Protein AF-0000000082828340 (afdb_homodimer)

Nearest PDB structures (foldseek):
  6okk-assembly1_a  TM=2.534E-01  e=1.585E-01  Plasmodium falciparum 3D7
  3mti-assembly1_B  TM=4.138E-01  e=1.662E+00  Streptococcus thermophilus LMG 18311
  8h26-assembly1_A  TM=3.666E-01  e=3.343E+00  Staphylococcus aureus subsp. aureus NCTC 8325
  8h26-assembly2_C  TM=3.838E-01  e=5.557E+00  Staphylococcus aureus subsp. aureus NCTC 8325
  8h27-assembly2_B  TM=3.477E-01  e=4.894E+00  Staphylococcus aureus subsp. aureus NCTC 8325

pLDDT: mean 88.35, std 16.0, range [29.84, 98.69]

Radius of gyration: 20.19 Å; Cα contacts (8 Å, |Δi|>4): 364; chains: 2; bounding box: 41×62×48 Å

InterPro domains:
  IPR013557 AntA/AntB antirepressor [PF08346] (26-95)

Solvent-accessible surface area (backbone atoms only — not comparable to full-atom values): 12608 Å² total; per-residue (Å²): 124,52,48,63,77,15,85,84,29,84,40,68,65,45,77,40,76,45,62,89,38,77,37,64,21,30,49,44,65,55,48,43,56,69,51,61,58,90,56,57,62,74,59,43,53,54,49,50,36,62,62,66,64,60,44,78,42,75,34,27,44,72,49,81,44,68,53,82,51,85,88,64,49,75,68,42,78,45,46,43,23,28,54,66,49,50,52,48,54,37,38,50,40,78,48,72,49,11,49,52,43,40,51,49,36,52,48,37,44,58,70,72,108,118,54,48,64,77,15,84,79,38,80,41,69,65,46,78,40,74,44,63,89,38,76,38,64,20,31,48,45,68,55,48,43,56,70,50,60,57,88,57,58,62,73,58,44,53,52,49,51,34,62,61,66,64,60,45,77,42,75,34,25,45,72,48,80,43,68,52,81,49,86,86,62,51,74,66,43,78,45,44,41,25,29,55,68,48,50,52,49,54,37,38,49,39,79,48,70,51,11,50,51,42,41,51,44,35,52,49,37,45,59,69,73,108

Sequence (226 aa):
MNMLINQETLIPVVDRDIGGEVQPSVDARELHKWLKSGEMFATWIKKRIKTYKFIENEDYISFLVNPKKPNGGRSSREYILTIDMAKELSMVENNEQGRVARRYFINCEKALRMNMLINQETLIPVVDRDIGGEVQPSVDARELHKWLKSGEMFATWIKKRIKTYKFIENEDYISFLVNPKKPNGGRSSREYILTIDMAKELSMVENNEQGRVARRYFINCEKALR

Secondary structure (DSSP, 8-state):
--SSSSTTSSS-EEEEEETTEEEEEEEHHHHHHHHT--S-HHHHHHHHHHHHT--BTTTEEEEEE----TTTPPPEEEEEEEHHHHHHHHHH--SHHHHHHHHHHHHHHHHH-/--SSS-SSSSS-EEEEEETTEEEEEEEHHHHHHHHT--S-HHHHHHHHHHHHT--BTTTEEEEEE----TTT---EEEEEEEHHHHHHHHHH--SHHHHHHHHHHHHHHHHH-

Structure (mmCIF, N/CA/C/O backbone):
data_AF-0000000082828340-model_v1
#
loop_
_entity.id
_entity.type
_entity.pdbx_description
1 polymer 'Uncharacterized protein'
#
loop_
_atom_site.group_PDB
_atom_site.id
_atom_site.type_symbol
_atom_site.label_atom_id
_atom_site.label_alt_id
_atom_site.label_comp_id
_atom_site.label_asym_id
_atom_site.label_entity_id
_atom_site.label_seq_id
_atom_site.pdbx_PDB_ins_code
_atom_site.Cartn_x
_atom_site.Cartn_y
_atom_site.Cartn_z
_atom_site.occupancy
_atom_site.B_iso_or_equiv
_atom_site.auth_seq_id
_atom_site.auth_comp_id
_atom_site.auth_asym_id
_atom_site.auth_atom_id
_atom_site.pdbx_PDB_model_num
ATOM 1 N N . MET A 1 1 ? -12.328 -1.788 11.688 1 29.84 1 MET A N 1
ATOM 2 C CA . MET A 1 1 ? -12.016 -1.084 10.445 1 29.84 1 MET A CA 1
ATOM 3 C C . MET A 1 1 ? -12.133 0.425 10.633 1 29.84 1 MET A C 1
ATOM 5 O O . MET A 1 1 ? -11.875 1.191 9.703 1 29.84 1 MET A O 1
ATOM 9 N N . ASN A 1 2 ? -12.844 0.721 11.578 1 38.88 2 ASN A N 1
ATOM 10 C CA . ASN A 1 2 ? -12.891 1.796 12.562 1 38.88 2 ASN A CA 1
ATOM 11 C C . ASN A 1 2 ? -11.492 2.164 13.062 1 38.88 2 ASN A C 1
ATOM 13 O O . ASN A 1 2 ? -11.305 3.227 13.656 1 38.88 2 ASN A O 1
ATOM 17 N N . MET A 1 3 ? -10.633 1.065 12.875 1 44.22 3 MET A N 1
ATOM 18 C CA . MET A 1 3 ? -9.508 1.202 13.789 1 44.22 3 MET A CA 1
ATOM 19 C C . MET A 1 3 ? -8.477 2.18 13.242 1 44.22 3 MET A C 1
ATOM 21 O O . MET A 1 3 ? -7.82 2.893 14 1 44.22 3 MET A O 1
ATOM 25 N N . LEU A 1 4 ? -8.125 1.909 12.008 1 47.28 4 LEU A N 1
ATOM 26 C CA . LEU A 1 4 ? -6.957 2.738 11.734 1 47.28 4 LEU A CA 1
ATOM 27 C C . LEU A 1 4 ? -7.293 4.219 11.883 1 47.28 4 LEU A C 1
ATOM 29 O O . LEU A 1 4 ? -6.664 4.926 12.672 1 47.28 4 LEU A O 1
ATOM 33 N N . ILE A 1 5 ? -7.922 4.934 10.82 1 52.84 5 ILE A N 1
ATOM 34 C CA . ILE A 1 5 ? -8.211 6.363 10.812 1 52.84 5 ILE A CA 1
ATOM 35 C C . ILE A 1 5 ? -9.664 6.598 11.211 1 52.84 5 ILE A C 1
ATOM 37 O O . ILE A 1 5 ? -10.523 6.828 10.359 1 52.84 5 ILE A O 1
ATOM 41 N N . ASN A 1 6 ? -10.391 5.586 11.773 1 47.28 6 ASN A N 1
ATOM 42 C CA . ASN A 1 6 ? -11.742 5.98 12.164 1 47.28 6 ASN A CA 1
ATOM 43 C C . ASN A 1 6 ? -11.719 7.031 13.273 1 47.28 6 ASN A C 1
ATOM 45 O O . ASN A 1 6 ? -10.695 7.223 13.93 1 47.28 6 ASN A O 1
ATOM 49 N N . GLN A 1 7 ? -12.82 7.805 13.117 1 45.62 7 GLN A N 1
ATOM 50 C CA . GLN A 1 7 ? -13.117 8.805 14.141 1 45.62 7 GLN A CA 1
ATOM 51 C C . GLN A 1 7 ? -12.758 8.297 15.531 1 45.62 7 GLN A C 1
ATOM 53 O O . GLN A 1 7 ? -12.391 9.078 16.406 1 45.62 7 GLN A O 1
ATOM 58 N N . GLU A 1 8 ? -13.078 7.113 15.703 1 43.44 8 GLU A N 1
ATOM 59 C CA . GLU A 1 8 ? -12.914 6.668 17.078 1 43.44 8 GLU A CA 1
ATOM 60 C C . GLU A 1 8 ? -11.477 6.258 17.375 1 43.44 8 GLU A C 1
ATOM 62 O O . GLU A 1 8 ? -11.117 5.98 18.516 1 43.44 8 GLU A O 1
ATOM 67 N N . THR A 1 9 ? -10.812 5.883 16.281 1 52.59 9 THR A N 1
ATOM 68 C CA . THR A 1 9 ? -9.5 5.27 16.484 1 52.59 9 THR A CA 1
ATOM 69 C C . THR A 1 9 ? -8.422 6.336 16.625 1 52.59 9 THR A C 1
ATOM 71 O O . THR A 1 9 ? -8.711 7.535 16.594 1 52.59 9 THR A O 1
ATOM 74 N N . LEU A 1 10 ? -6.82 5.977 16.297 1 63.03 10 LEU A N 1
ATOM 75 C CA . LEU A 1 10 ? -5.547 6.398 16.859 1 63.03 10 LEU A CA 1
ATOM 76 C C . LEU A 1 10 ? -5.172 7.797 16.375 1 63.03 10 LEU A C 1
ATOM 78 O O . LEU A 1 10 ? -4.68 8.617 17.156 1 63.03 10 LEU A O 1
ATOM 82 N N . ILE A 1 11 ? -5.625 8.125 15.07 1 81 11 ILE A N 1
ATOM 83 C CA . ILE A 1 11 ? -5.168 9.438 14.625 1 81 11 ILE A CA 1
ATOM 84 C C . ILE A 1 11 ? -6.344 10.406 14.602 1 81 11 ILE A C 1
ATOM 86 O O . ILE A 1 11 ? -7.359 10.156 13.953 1 81 11 ILE A O 1
ATOM 90 N N . PRO A 1 12 ? -6.27 11.516 15.469 1 83.44 12 PRO A N 1
ATOM 91 C CA . PRO A 1 12 ? -7.359 12.492 15.5 1 83.44 12 PRO A CA 1
ATOM 92 C C . PRO A 1 12 ? -7.73 13 14.102 1 83.44 12 PRO A C 1
ATOM 94 O O . PRO A 1 12 ? -6.848 13.25 13.281 1 83.44 12 PRO A O 1
ATOM 97 N N . VAL A 1 13 ? -9.07 12.969 13.914 1 91.19 13 VAL A N 1
ATOM 98 C CA . VAL A 1 13 ? -9.602 13.516 12.672 1 91.19 13 VAL A CA 1
ATOM 99 C C . VAL A 1 13 ? -10.25 14.867 12.938 1 91.19 13 VAL A C 1
ATOM 101 O O . VAL A 1 13 ? -11.031 15.016 13.883 1 91.19 13 VAL A O 1
ATOM 104 N N . VAL A 1 14 ? -9.844 15.914 12.164 1 90.38 14 VAL A N 1
ATOM 105 C CA . VAL A 1 14 ? -10.398 17.25 12.328 1 90.38 14 VAL A CA 1
ATOM 106 C C . VAL A 1 14 ? -10.859 17.797 10.977 1 90.38 14 VAL A C 1
ATOM 108 O O . VAL A 1 14 ? -10.281 17.469 9.945 1 90.38 14 VAL A O 1
ATOM 111 N N . ASP A 1 15 ? -11.938 18.578 11.023 1 94.56 15 ASP A N 1
ATOM 112 C CA . ASP A 1 15 ? -12.391 19.188 9.781 1 94.56 15 ASP A CA 1
ATOM 113 C C . ASP A 1 15 ? -11.492 20.359 9.383 1 94.56 15 ASP A C 1
ATOM 115 O O . ASP A 1 15 ? -11.219 21.25 10.195 1 94.56 15 ASP A O 1
ATOM 119 N N . ARG A 1 16 ? -11.016 20.297 8.172 1 95.38 16 ARG A N 1
ATOM 120 C CA . ARG A 1 16 ? -10.195 21.391 7.633 1 95.38 16 ARG A CA 1
ATOM 121 C C . ARG A 1 16 ? -10.57 21.688 6.188 1 95.38 16 ARG A C 1
ATOM 123 O O . ARG A 1 16 ? -11.141 20.844 5.496 1 95.38 16 ARG A O 1
ATOM 130 N N . ASP A 1 17 ? -10.273 22.969 5.816 1 96.19 17 ASP A N 1
ATOM 131 C CA . ASP A 1 17 ? -10.508 23.344 4.426 1 96.19 17 ASP A CA 1
ATOM 132 C C . ASP A 1 17 ? -9.359 22.891 3.531 1 96.19 17 ASP A C 1
ATOM 134 O O . ASP A 1 17 ? -8.219 23.328 3.697 1 96.19 17 ASP A O 1
ATOM 138 N N . ILE A 1 18 ? -9.672 22 2.654 1 95.69 18 ILE A N 1
ATOM 139 C CA . ILE A 1 18 ? -8.711 21.578 1.642 1 95.69 18 ILE A CA 1
ATOM 140 C C . ILE A 1 18 ? -9.281 21.828 0.248 1 95.69 18 ILE A C 1
ATOM 142 O O . ILE A 1 18 ? -10.266 21.203 -0.15 1 95.69 18 ILE A O 1
ATOM 146 N N . GLY A 1 19 ? -8.648 22.719 -0.479 1 93 19 GLY A N 1
ATOM 147 C CA . GLY A 1 19 ? -9.102 23.031 -1.824 1 93 19 GLY A CA 1
ATOM 148 C C . GLY A 1 19 ? -10.453 23.719 -1.854 1 93 19 GLY A C 1
ATOM 149 O O . GLY A 1 19 ? -11.258 23.484 -2.76 1 93 19 GLY A O 1
ATOM 150 N N . GLY A 1 20 ? -10.773 24.406 -0.862 1 93.31 20 GLY A N 1
ATOM 151 C CA . GLY A 1 20 ? -12.031 25.125 -0.815 1 93.31 20 GLY A CA 1
ATOM 152 C C . GLY A 1 20 ? -13.18 24.297 -0.258 1 93.31 20 GLY A C 1
ATOM 153 O O . GLY A 1 20 ? -14.328 24.766 -0.228 1 93.31 20 GLY A O 1
ATOM 154 N N . GLU A 1 21 ? -12.891 23.094 0.149 1 94.06 21 GLU A N 1
ATOM 155 C CA . GLU A 1 21 ? -13.906 22.203 0.725 1 94.06 21 GLU A CA 1
ATOM 156 C C . GLU A 1 21 ? -13.539 21.797 2.148 1 94.06 21 GLU A C 1
ATOM 158 O O . GLU A 1 21 ? -12.422 21.344 2.396 1 94.06 21 GLU A O 1
ATOM 163 N N . VAL A 1 22 ? -14.516 22.078 3.004 1 96.25 22 VAL A N 1
ATOM 164 C CA . VAL A 1 22 ? -14.32 21.609 4.371 1 96.25 22 VAL A CA 1
ATOM 165 C C . VAL A 1 22 ? -14.57 20.094 4.445 1 96.25 22 VAL A C 1
ATOM 167 O O . VAL A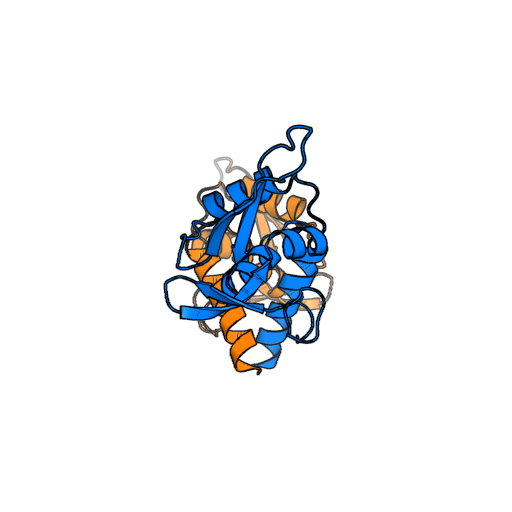 1 22 ? -15.641 19.625 4.07 1 96.25 22 VAL A O 1
ATOM 170 N N . GLN A 1 23 ? -13.578 19.375 4.879 1 95.56 23 GLN A N 1
ATOM 171 C CA . GLN A 1 23 ? -13.672 17.922 4.922 1 95.56 23 GLN A CA 1
ATOM 172 C C . GLN A 1 23 ? -12.859 17.344 6.078 1 95.56 23 GLN A C 1
ATOM 174 O O . GLN A 1 23 ? -11.938 17.984 6.574 1 95.56 23 GLN A O 1
ATOM 179 N N . PRO A 1 24 ? -13.227 16.109 6.488 1 94.81 24 PRO A N 1
ATOM 180 C CA . PRO A 1 24 ? -12.398 15.461 7.504 1 94.81 24 PRO A CA 1
ATOM 181 C C . PRO A 1 24 ? -10.953 15.266 7.059 1 94.81 24 PRO A C 1
ATOM 183 O O . PRO A 1 24 ? -10.703 14.891 5.91 1 94.81 24 PRO A O 1
ATOM 186 N N . SER A 1 25 ? -10.016 15.586 7.941 1 96.25 25 SER A N 1
ATOM 187 C CA . SER A 1 25 ? -8.602 15.57 7.598 1 96.25 25 SER A CA 1
ATOM 188 C C . SER A 1 25 ? -7.75 15.102 8.773 1 96.25 25 SER A C 1
ATOM 190 O O . SER A 1 25 ? -8.234 15.023 9.906 1 96.25 25 SER A O 1
ATOM 192 N N . VAL A 1 26 ? -6.461 14.766 8.414 1 96.12 26 VAL A N 1
ATOM 193 C CA . VAL A 1 26 ? -5.535 14.242 9.414 1 96.12 26 VAL A CA 1
ATOM 194 C C . VAL A 1 26 ? -4.238 15.047 9.391 1 96.12 26 VAL A C 1
ATOM 196 O O . VAL A 1 26 ? -3.773 15.461 8.32 1 96.12 26 VAL A O 1
ATOM 199 N N . ASP A 1 27 ? -3.752 15.281 10.594 1 96.5 27 ASP A N 1
ATOM 200 C CA . ASP A 1 27 ? -2.426 15.883 10.703 1 96.5 27 ASP A CA 1
ATOM 201 C C . ASP A 1 27 ? -1.341 14.898 10.266 1 96.5 27 ASP A C 1
ATOM 203 O O . ASP A 1 27 ? -1.251 13.789 10.797 1 96.5 27 ASP A O 1
ATOM 207 N N . ALA A 1 28 ? -0.472 15.336 9.375 1 97.69 28 ALA A N 1
ATOM 208 C CA . ALA A 1 28 ? 0.525 14.43 8.812 1 97.69 28 ALA A CA 1
ATOM 209 C C . ALA A 1 28 ? 1.533 13.992 9.875 1 97.69 28 ALA A C 1
ATOM 211 O O . ALA A 1 28 ? 2.041 12.875 9.828 1 97.69 28 ALA A O 1
ATOM 212 N N . ARG A 1 29 ? 1.862 14.93 10.766 1 96.5 29 ARG A N 1
ATOM 213 C CA . ARG A 1 29 ? 2.807 14.578 11.82 1 96.5 29 ARG A CA 1
ATOM 214 C C . ARG A 1 29 ? 2.234 13.492 12.727 1 96.5 29 ARG A C 1
ATOM 216 O O . ARG A 1 29 ? 2.961 12.609 13.18 1 96.5 29 ARG A O 1
ATOM 223 N N . GLU A 1 30 ? 1.014 13.602 13.039 1 94.81 30 GLU A N 1
ATOM 224 C CA . GLU A 1 30 ? 0.364 12.578 13.844 1 94.81 30 GLU A CA 1
ATOM 225 C C . GLU A 1 30 ? 0.345 11.234 13.117 1 94.81 30 GLU A C 1
ATOM 227 O O . GLU A 1 30 ? 0.548 10.188 13.734 1 94.81 30 GLU A O 1
ATOM 232 N N . LEU A 1 31 ? 0.091 11.219 11.844 1 96.44 31 LEU A N 1
ATOM 233 C CA . LEU A 1 31 ? 0.14 9.992 11.055 1 96.44 31 LEU A CA 1
ATOM 234 C C . LEU A 1 31 ? 1.541 9.391 11.07 1 96.44 31 LEU A C 1
ATOM 236 O O . LEU A 1 31 ? 1.697 8.18 11.258 1 96.44 31 LEU A O 1
ATOM 240 N N . HIS A 1 32 ? 2.469 10.242 10.836 1 97.19 32 HIS A N 1
ATOM 241 C CA . HIS A 1 32 ? 3.869 9.836 10.844 1 97.19 32 HIS A CA 1
ATOM 242 C C . HIS A 1 32 ? 4.227 9.133 12.156 1 97.19 32 HIS A C 1
ATOM 244 O O . HIS A 1 32 ? 4.883 8.094 12.148 1 97.19 32 HIS A O 1
ATOM 250 N N . LYS A 1 33 ? 3.783 9.719 13.227 1 94.38 33 LYS A N 1
ATOM 251 C CA . LYS A 1 33 ? 4.012 9.133 14.547 1 94.38 33 LYS A CA 1
ATOM 252 C C . LYS A 1 33 ? 3.324 7.777 14.68 1 94.38 33 LYS A C 1
ATOM 254 O O . LYS A 1 33 ? 3.928 6.812 15.148 1 94.38 33 LYS A O 1
ATOM 259 N N . TRP A 1 34 ? 2.18 7.699 14.281 1 92.44 34 TRP A N 1
ATOM 260 C CA . TRP A 1 34 ? 1.425 6.453 14.359 1 92.44 34 TRP A CA 1
ATOM 261 C C . TRP A 1 34 ? 2.076 5.371 13.5 1 92.44 34 TRP A C 1
ATOM 263 O O . TRP A 1 34 ? 2.133 4.207 13.898 1 92.44 34 TRP A O 1
ATOM 273 N N . LEU A 1 35 ? 2.5 5.711 12.352 1 95 35 LEU A N 1
ATOM 274 C CA . LEU A 1 35 ? 3.141 4.785 11.43 1 95 35 LEU A CA 1
ATOM 275 C C . LEU A 1 35 ? 4.5 4.34 11.961 1 95 35 LEU A C 1
ATOM 277 O O . LEU A 1 35 ? 5.07 3.361 11.477 1 95 35 LEU A O 1
ATOM 281 N N . LYS A 1 36 ? 4.984 5.102 12.938 1 95.19 36 LYS A N 1
ATOM 282 C CA . LYS A 1 36 ? 6.289 4.812 13.523 1 95.19 36 LYS A CA 1
ATOM 283 C C . LYS A 1 36 ? 7.383 4.809 12.461 1 95.19 36 LYS A C 1
ATOM 285 O O . LYS A 1 36 ? 8.25 3.932 12.461 1 95.19 36 LYS A O 1
ATOM 290 N N . SER A 1 37 ? 7.172 5.699 11.523 1 94 37 SER A N 1
ATOM 291 C CA . SER A 1 37 ? 8.195 5.809 10.492 1 94 37 SER A CA 1
ATOM 292 C C . SER A 1 37 ? 9.539 6.234 11.086 1 94 37 SER A C 1
ATOM 294 O O . SER A 1 37 ? 9.594 7.148 11.914 1 94 37 SER A O 1
ATOM 296 N N . GLY A 1 38 ? 10.633 5.641 10.68 1 94.81 38 GLY A N 1
ATOM 297 C CA . GLY A 1 38 ? 11.961 5.961 11.18 1 94.81 38 GLY A CA 1
ATOM 298 C C . GLY A 1 38 ? 12.594 7.141 10.469 1 94.81 38 GLY A C 1
ATOM 299 O O . GLY A 1 38 ? 13.609 7.676 10.922 1 94.81 38 GLY A O 1
ATOM 300 N N . GLU A 1 39 ? 12.008 7.559 9.438 1 96.56 39 GLU A N 1
ATOM 301 C CA . GLU A 1 39 ? 12.523 8.688 8.672 1 96.56 39 GLU A CA 1
ATOM 302 C C . GLU A 1 39 ? 12.07 10.016 9.273 1 96.56 39 GLU A C 1
ATOM 304 O O . GLU A 1 39 ? 10.953 10.117 9.797 1 96.56 39 GLU A O 1
ATOM 309 N N . MET A 1 40 ? 12.977 11.008 9.188 1 97.56 40 MET A N 1
ATOM 310 C CA . MET A 1 40 ? 12.594 12.344 9.641 1 97.56 40 MET A CA 1
ATOM 311 C C . MET A 1 40 ? 11.32 12.812 8.953 1 97.56 40 MET A C 1
ATOM 313 O O . MET A 1 40 ? 11.141 12.594 7.75 1 97.56 40 MET A O 1
ATOM 317 N N . PHE A 1 41 ? 10.523 13.43 9.703 1 97.69 41 PHE A N 1
ATOM 318 C CA . PHE A 1 41 ? 9.203 13.805 9.195 1 97.69 41 PHE A CA 1
ATOM 319 C C . PHE A 1 41 ? 9.328 14.609 7.906 1 97.69 41 PHE A C 1
ATOM 321 O O . PHE A 1 41 ? 8.672 14.297 6.91 1 97.69 41 PHE A O 1
ATOM 328 N N . ALA A 1 42 ? 10.117 15.633 7.938 1 96.75 42 ALA A N 1
ATOM 329 C CA . ALA A 1 42 ? 10.242 16.531 6.785 1 96.75 42 ALA A CA 1
ATOM 330 C C . ALA A 1 42 ? 10.656 15.75 5.539 1 96.75 42 ALA A C 1
ATOM 332 O O . ALA A 1 42 ? 10.094 15.953 4.457 1 96.75 42 ALA A O 1
ATOM 333 N N . THR A 1 43 ? 11.57 14.867 5.723 1 97.94 43 THR A N 1
ATOM 334 C CA . THR A 1 43 ? 12.039 14.047 4.613 1 97.94 43 THR A CA 1
ATOM 335 C C . THR A 1 43 ? 10.961 13.047 4.188 1 97.94 43 THR A C 1
ATOM 337 O O . THR A 1 43 ? 10.711 12.867 2.994 1 97.94 43 THR A O 1
ATOM 340 N N . TRP A 1 44 ? 10.336 12.453 5.137 1 98.38 44 TRP A N 1
ATOM 341 C CA . TRP A 1 44 ? 9.32 11.43 4.914 1 98.38 44 TRP A CA 1
ATOM 342 C C . TRP A 1 44 ? 8.172 11.984 4.07 1 98.38 44 TRP A C 1
ATOM 344 O O . TRP A 1 44 ? 7.82 11.414 3.037 1 98.38 44 TRP A O 1
ATOM 354 N N . ILE A 1 45 ? 7.645 13.109 4.48 1 98.62 45 ILE A N 1
ATOM 355 C CA . ILE A 1 45 ? 6.426 13.609 3.855 1 98.62 45 ILE A CA 1
ATOM 356 C C . ILE A 1 45 ? 6.738 14.109 2.445 1 98.62 45 ILE A C 1
ATOM 358 O O . ILE A 1 45 ? 5.957 13.891 1.517 1 98.62 45 ILE A O 1
ATOM 362 N N . LYS A 1 46 ? 7.859 14.742 2.301 1 98.25 46 LYS A N 1
ATOM 363 C CA . LYS A 1 46 ? 8.25 15.234 0.983 1 98.25 46 LYS A CA 1
ATOM 364 C C . LYS A 1 46 ? 8.461 14.078 0.008 1 98.25 46 LYS A C 1
ATOM 366 O O . LYS A 1 46 ? 8 14.133 -1.133 1 98.25 46 LYS A O 1
ATOM 371 N N . LYS A 1 47 ? 9.125 13.055 0.471 1 98 47 LYS A N 1
ATOM 372 C CA . LYS A 1 47 ? 9.383 11.883 -0.353 1 98 47 LYS A CA 1
ATOM 373 C C . LYS A 1 47 ? 8.078 11.18 -0.736 1 98 47 LYS A C 1
ATOM 375 O O . LYS A 1 47 ? 7.895 10.789 -1.89 1 98 47 LYS A O 1
ATOM 380 N N . ARG A 1 48 ? 7.215 11.023 0.222 1 98.12 48 ARG A N 1
ATOM 381 C CA . ARG A 1 48 ? 5.949 10.336 -0.03 1 98.12 48 ARG A CA 1
ATOM 382 C C . ARG A 1 48 ? 5.094 11.109 -1.024 1 98.12 48 ARG A C 1
ATOM 384 O O . ARG A 1 48 ? 4.512 10.531 -1.939 1 98.12 48 ARG A O 1
ATOM 391 N N . ILE A 1 49 ? 5.035 12.461 -0.87 1 98.38 49 ILE A N 1
ATOM 392 C CA . ILE A 1 49 ? 4.254 13.305 -1.767 1 98.38 49 ILE A CA 1
ATOM 393 C C . ILE A 1 49 ? 4.793 13.188 -3.191 1 98.38 49 ILE A C 1
ATOM 395 O O . ILE A 1 49 ? 4.02 13.023 -4.141 1 98.38 49 ILE A O 1
ATOM 399 N N . LYS A 1 50 ? 6.102 13.195 -3.287 1 98.12 50 LYS A N 1
ATOM 400 C CA . LYS A 1 50 ? 6.734 13.117 -4.602 1 98.12 50 LYS A CA 1
ATOM 401 C C . LYS A 1 50 ? 6.555 11.734 -5.219 1 98.12 50 LYS A C 1
ATOM 403 O O . LYS A 1 50 ? 6.156 11.617 -6.379 1 98.12 50 LYS A O 1
ATOM 408 N N . THR A 1 51 ? 6.785 10.664 -4.492 1 97 51 THR A N 1
ATOM 409 C CA . THR A 1 51 ? 6.77 9.289 -4.965 1 97 51 THR A CA 1
ATOM 410 C C . THR A 1 51 ? 5.379 8.898 -5.461 1 97 51 THR A C 1
ATOM 412 O O . THR A 1 51 ? 5.238 8.273 -6.512 1 97 51 THR A O 1
ATOM 415 N N . TYR A 1 52 ? 4.398 9.328 -4.723 1 97.38 52 TYR A N 1
ATOM 416 C CA . TYR A 1 52 ? 3.059 8.836 -5.027 1 97.38 52 TYR A CA 1
ATOM 417 C C . TYR A 1 52 ? 2.221 9.93 -5.684 1 97.38 52 TYR A C 1
ATOM 419 O O . TYR A 1 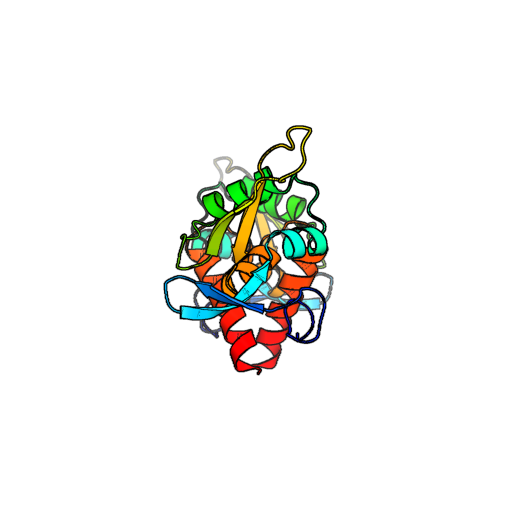52 ? 1.015 9.758 -5.883 1 97.38 52 TYR A O 1
ATOM 427 N N . LYS A 1 53 ? 2.789 11.078 -5.984 1 97.44 53 LYS A N 1
ATOM 428 C CA . LYS A 1 53 ? 2.246 12.156 -6.812 1 97.44 53 LYS A CA 1
ATOM 429 C C . LYS A 1 53 ? 0.972 12.727 -6.195 1 97.44 53 LYS A C 1
ATOM 431 O O . LYS A 1 53 ? -0.036 12.898 -6.887 1 97.44 53 LYS A O 1
ATOM 436 N N . PHE A 1 54 ? 1.053 12.945 -4.922 1 98.06 54 PHE A N 1
ATOM 437 C CA . PHE A 1 54 ? -0.052 13.641 -4.273 1 98.06 54 PHE A CA 1
ATOM 438 C C . PHE A 1 54 ? -0.072 15.117 -4.664 1 98.06 54 PHE A C 1
ATOM 440 O O . PHE A 1 54 ? 0.981 15.734 -4.832 1 98.06 54 PHE A O 1
ATOM 447 N N . ILE A 1 55 ? -1.284 15.664 -4.727 1 98.12 55 ILE A N 1
ATOM 448 C CA . ILE A 1 55 ? -1.437 17.016 -5.262 1 98.12 55 ILE A CA 1
ATOM 449 C C . ILE A 1 55 ? -1.883 17.953 -4.152 1 98.12 55 ILE A C 1
ATOM 451 O O . ILE A 1 55 ? -2.865 17.688 -3.457 1 98.12 55 ILE A O 1
ATOM 455 N N . GLU A 1 56 ? -1.237 19.094 -4.02 1 98.31 56 GLU A N 1
ATOM 456 C CA . GLU A 1 56 ? -1.605 20.125 -3.041 1 98.31 56 GLU A CA 1
ATOM 457 C C . GLU A 1 56 ? -2.965 20.734 -3.365 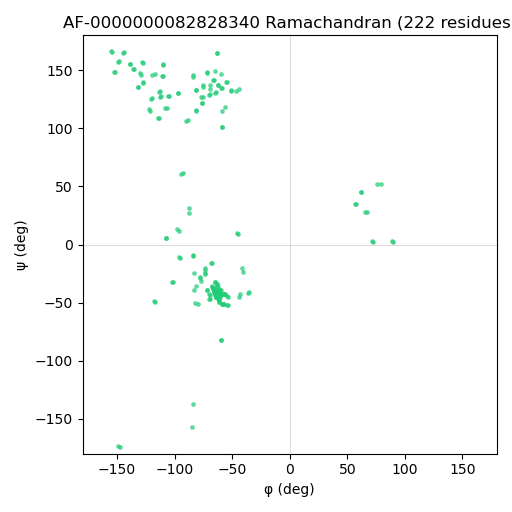1 98.31 56 GLU A C 1
ATOM 459 O O . GLU A 1 56 ? -3.275 20.984 -4.531 1 98.31 56 GLU A O 1
ATOM 464 N N . ASN A 1 57 ? -3.738 21 -2.342 1 97.81 57 ASN A N 1
ATOM 465 C CA . ASN A 1 57 ? -5.078 21.578 -2.402 1 97.81 57 ASN A CA 1
ATOM 466 C C . ASN A 1 57 ? -6.094 20.578 -2.945 1 97.81 57 ASN A C 1
ATOM 468 O O . ASN A 1 57 ? -7.254 20.922 -3.166 1 97.81 57 ASN A O 1
ATOM 472 N N . GLU A 1 58 ? -5.684 19.375 -3.219 1 97.75 58 GLU A N 1
ATOM 473 C CA . GLU A 1 58 ? -6.574 18.266 -3.547 1 97.75 58 GLU A CA 1
ATOM 474 C C . GLU A 1 58 ? -6.461 17.141 -2.518 1 97.75 58 GLU A C 1
ATOM 476 O O . GLU A 1 58 ? -7.469 16.688 -1.979 1 97.75 58 GLU A O 1
ATOM 481 N N . ASP A 1 59 ? -5.148 16.797 -2.262 1 98.19 59 ASP A N 1
ATOM 482 C CA . ASP A 1 59 ? -4.879 15.695 -1.335 1 98.19 59 ASP A CA 1
ATOM 483 C C . ASP A 1 59 ? -4.453 16.234 0.032 1 98.19 59 ASP A C 1
ATOM 485 O O . ASP A 1 59 ? -4.641 15.555 1.049 1 98.19 59 ASP A O 1
ATOM 489 N N . TYR A 1 60 ? -3.816 17.312 -0.036 1 98.62 60 TYR A N 1
ATOM 490 C CA . TYR A 1 60 ? -3.281 17.859 1.2 1 98.62 60 TYR A CA 1
ATOM 491 C C . TYR A 1 60 ? -3.109 19.375 1.086 1 98.62 60 TYR A C 1
ATOM 493 O O . TYR A 1 60 ? -3.213 19.938 -0.007 1 98.62 60 TYR A O 1
ATOM 501 N N . ILE A 1 61 ? -2.908 20.062 2.252 1 98.38 61 ILE A N 1
ATOM 502 C CA . ILE A 1 61 ? -2.426 21.438 2.32 1 98.38 61 ILE A CA 1
ATOM 503 C C . ILE A 1 61 ? -1.222 21.516 3.258 1 98.38 61 ILE A C 1
ATOM 505 O O . ILE A 1 61 ? -1.033 20.641 4.109 1 98.38 61 ILE A O 1
ATOM 509 N N . SER A 1 62 ? -0.397 22.531 3.051 1 97.81 62 SER A N 1
ATOM 510 C CA . SER A 1 62 ? 0.769 22.734 3.906 1 97.81 62 SER A CA 1
ATOM 511 C C . SER A 1 62 ? 0.91 24.188 4.309 1 97.81 62 SER A C 1
ATOM 513 O O . SER A 1 62 ? 0.381 25.078 3.639 1 97.81 62 SER A O 1
ATOM 515 N N . PHE A 1 63 ? 1.489 24.453 5.473 1 95.31 63 PHE A N 1
ATOM 516 C CA . PHE A 1 63 ? 1.709 25.812 5.969 1 95.31 63 PHE A CA 1
ATOM 517 C C . PHE A 1 63 ? 2.926 25.859 6.883 1 95.31 63 PHE A C 1
ATOM 519 O O . PHE A 1 63 ? 3.281 24.859 7.512 1 95.31 63 PHE A O 1
ATOM 526 N N . LEU A 1 64 ? 3.576 27.047 6.82 1 93.25 64 LEU A N 1
ATOM 527 C CA . LEU A 1 64 ? 4.754 27.25 7.656 1 93.25 64 LEU A CA 1
ATOM 528 C C . LEU A 1 64 ? 4.352 27.641 9.07 1 93.25 64 LEU A C 1
ATOM 530 O O . LEU A 1 64 ? 3.418 28.422 9.266 1 93.25 64 LEU A O 1
ATOM 534 N N . VAL A 1 65 ? 4.965 27 10.008 1 87.38 65 VAL A N 1
ATOM 535 C CA . VAL A 1 65 ? 4.77 27.391 11.398 1 87.38 65 VAL A CA 1
ATOM 536 C C . VAL A 1 65 ? 6.074 27.953 11.961 1 87.38 65 VAL A C 1
ATOM 538 O O . VAL A 1 65 ? 7.125 27.312 11.867 1 87.38 65 VAL A O 1
ATOM 541 N N . ASN A 1 66 ? 6.164 29.219 12.203 1 79.69 66 ASN A N 1
ATOM 542 C CA . ASN A 1 66 ? 7.328 29.875 12.781 1 79.69 66 ASN A CA 1
ATOM 543 C C . ASN A 1 66 ? 7.246 29.922 14.305 1 79.69 66 ASN A C 1
ATOM 545 O O . ASN A 1 66 ? 6.27 30.422 14.867 1 79.69 66 ASN A O 1
ATOM 549 N N . PRO A 1 67 ? 8.133 29.016 14.953 1 67.19 67 PRO A N 1
ATOM 550 C CA . PRO A 1 67 ? 8.078 29.125 16.406 1 67.19 67 PRO A CA 1
ATOM 551 C C . PRO A 1 67 ? 8.422 30.516 16.922 1 67.19 67 PRO A C 1
ATOM 553 O 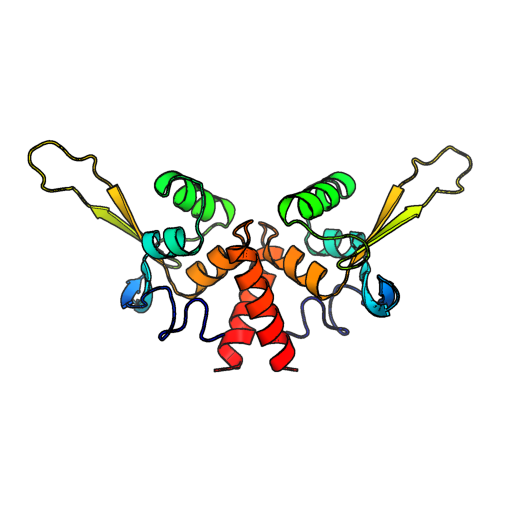O . PRO A 1 67 ? 9.242 31.219 16.312 1 67.19 67 PRO A O 1
ATOM 556 N N . LYS A 1 68 ? 7.387 31.297 17.281 1 63.66 68 LYS A N 1
ATOM 557 C CA . LYS A 1 68 ? 7.629 32.594 17.891 1 63.66 68 LYS A CA 1
ATOM 558 C C . LYS A 1 68 ? 8.695 32.5 18.984 1 63.66 68 LYS A C 1
ATOM 560 O O . LYS A 1 68 ? 8.828 33.406 19.812 1 63.66 68 LYS A O 1
ATOM 565 N N . LYS A 1 69 ? 9.398 31.406 19.125 1 61.09 69 LYS A N 1
ATOM 566 C CA . LYS A 1 69 ? 10.273 31.516 20.297 1 61.09 69 LYS A CA 1
ATOM 567 C C . LYS A 1 69 ? 11.469 32.438 20 1 61.09 69 LYS A C 1
ATOM 569 O O . LYS A 1 69 ? 11.945 32.469 18.859 1 61.09 69 LYS A O 1
ATOM 574 N N . PRO A 1 70 ? 11.727 33.219 20.953 1 61.25 70 PRO A N 1
ATOM 575 C CA . PRO A 1 70 ? 12.828 34.188 20.953 1 61.25 70 PRO A CA 1
ATOM 576 C C . PRO A 1 70 ? 14.133 33.594 20.406 1 61.25 70 PRO A C 1
ATOM 578 O O . PRO A 1 70 ? 14.922 34.312 19.781 1 61.25 70 PRO A O 1
ATOM 581 N N . ASN A 1 71 ? 14.484 32.438 20.797 1 59.59 71 ASN A N 1
ATOM 582 C CA . ASN A 1 71 ? 15.844 32 20.5 1 59.59 71 ASN A CA 1
ATOM 583 C C . ASN A 1 71 ? 15.93 31.328 19.125 1 59.59 71 ASN A C 1
ATOM 585 O O . ASN A 1 71 ? 16.906 30.641 18.828 1 59.59 71 ASN A O 1
ATOM 589 N N . GLY A 1 72 ? 15.117 31.703 18.078 1 59.09 72 GLY A N 1
ATOM 590 C CA . GLY A 1 72 ? 15.258 31.359 16.672 1 59.09 72 GLY A CA 1
ATOM 591 C C . GLY A 1 72 ? 14.852 29.938 16.359 1 59.09 72 GLY A C 1
ATOM 592 O O . GLY A 1 72 ? 15.703 29.094 16.094 1 59.09 72 GLY A O 1
ATOM 593 N N . GLY A 1 73 ? 13.742 29.484 16.719 1 62.84 73 GLY A N 1
ATOM 594 C CA . GLY A 1 73 ? 13.461 28.109 16.375 1 62.84 73 GLY A CA 1
ATOM 595 C C . GLY A 1 73 ? 13.258 27.891 14.898 1 62.84 73 GLY A C 1
ATOM 596 O O . GLY A 1 73 ? 13.055 28.844 14.148 1 62.84 73 GLY A O 1
ATOM 597 N N . ARG A 1 74 ? 13.867 26.875 14.344 1 74.19 74 ARG A N 1
ATOM 598 C CA . ARG A 1 74 ? 13.789 26.594 12.914 1 74.19 74 ARG A CA 1
ATOM 599 C C . ARG A 1 74 ? 12.344 26.453 12.461 1 74.19 74 ARG A C 1
ATOM 601 O O . ARG A 1 74 ? 11.539 25.797 13.125 1 74.19 74 ARG A O 1
ATOM 608 N N . SER A 1 75 ? 11.938 27.328 11.562 1 86.69 75 SER A N 1
ATOM 609 C CA . SER A 1 75 ? 10.633 27.219 10.93 1 86.69 75 SER A CA 1
ATOM 610 C C . SER A 1 75 ? 10.367 25.781 10.469 1 86.69 75 SER A C 1
ATOM 612 O O . SER A 1 75 ? 11.297 25.062 10.086 1 86.69 75 SER A O 1
ATOM 614 N N . SER A 1 76 ? 9.117 25.281 10.844 1 89.94 76 SER A N 1
ATOM 615 C CA . SER A 1 76 ? 8.734 23.953 10.383 1 89.94 76 SER A CA 1
ATOM 616 C C . SER A 1 76 ? 7.512 24.016 9.477 1 89.94 76 SER A C 1
ATOM 618 O O . SER A 1 76 ? 6.664 24.891 9.625 1 89.94 76 SER A O 1
ATOM 620 N N . ARG A 1 77 ? 7.457 23.172 8.539 1 95.31 77 ARG A N 1
ATOM 621 C CA . ARG A 1 77 ? 6.297 23.047 7.66 1 95.31 77 ARG A CA 1
ATOM 622 C C . ARG A 1 77 ? 5.375 21.922 8.117 1 95.31 77 ARG A C 1
ATOM 624 O O . ARG A 1 77 ? 5.832 20.828 8.422 1 95.31 77 ARG A O 1
ATOM 631 N N . GLU A 1 78 ? 4.156 22.281 8.203 1 96.88 78 GLU A N 1
ATOM 632 C CA . GLU A 1 78 ? 3.143 21.328 8.625 1 96.88 78 GLU A CA 1
ATOM 633 C C . GLU A 1 78 ? 2.219 20.953 7.469 1 96.88 78 GLU A C 1
ATOM 635 O O . GLU A 1 78 ? 2.117 21.688 6.488 1 96.88 78 GLU A O 1
ATOM 640 N N . TYR A 1 79 ? 1.649 19.766 7.578 1 98.25 79 TYR A N 1
ATOM 641 C CA . TYR A 1 79 ? 0.796 19.25 6.52 1 98.25 79 TYR A CA 1
ATOM 642 C C . TYR A 1 79 ? -0.515 18.719 7.09 1 98.25 79 TYR A C 1
ATOM 644 O O . TYR A 1 79 ? -0.526 18.062 8.133 1 98.25 79 TYR A O 1
ATOM 652 N N . ILE A 1 80 ? -1.593 19.062 6.43 1 98 80 ILE A N 1
ATOM 653 C CA . ILE A 1 80 ? -2.904 18.484 6.688 1 98 80 ILE A CA 1
ATOM 654 C C . ILE A 1 80 ? -3.34 17.641 5.492 1 98 80 ILE A C 1
ATOM 656 O O . ILE A 1 80 ? -3.332 18.125 4.355 1 98 80 ILE A O 1
ATOM 660 N N . LEU A 1 81 ? -3.695 16.391 5.812 1 98.19 81 LEU A N 1
ATOM 661 C CA . LEU A 1 81 ? -3.977 15.422 4.754 1 98.19 81 LEU A CA 1
ATOM 662 C C . LEU A 1 81 ? -5.465 15.094 4.703 1 98.19 81 LEU A C 1
ATOM 664 O O . LEU A 1 81 ? -6.117 14.984 5.746 1 98.19 81 LEU A O 1
ATOM 668 N N . THR A 1 82 ? -5.957 14.875 3.457 1 97.44 82 THR A N 1
ATOM 669 C CA . THR A 1 82 ? -7.273 14.258 3.367 1 97.44 82 THR A CA 1
ATOM 670 C C . THR A 1 82 ? -7.258 12.859 3.973 1 97.44 82 THR A C 1
ATOM 672 O O . THR A 1 82 ? -6.191 12.258 4.133 1 97.44 82 THR A O 1
ATOM 675 N N . ILE A 1 83 ? -8.43 12.344 4.23 1 95.5 83 ILE A N 1
ATOM 676 C CA . ILE A 1 83 ? -8.547 11 4.781 1 95.5 83 ILE A CA 1
ATOM 677 C C . ILE A 1 83 ? -8.047 9.977 3.764 1 95.5 83 ILE A C 1
ATOM 679 O O . ILE A 1 83 ? -7.332 9.039 4.117 1 95.5 83 ILE A O 1
ATOM 683 N N . ASP A 1 84 ? -8.359 10.172 2.52 1 95.5 84 ASP A N 1
ATOM 684 C CA . ASP A 1 84 ? -7.949 9.234 1.476 1 95.5 84 ASP A CA 1
ATOM 685 C C . ASP A 1 84 ? -6.426 9.188 1.35 1 95.5 84 ASP A C 1
ATOM 687 O O . ASP A 1 84 ? -5.84 8.109 1.252 1 95.5 84 ASP A O 1
ATOM 691 N N . MET A 1 85 ? -5.773 10.367 1.347 1 97.25 85 MET A N 1
ATOM 692 C CA . MET A 1 85 ? -4.316 10.383 1.274 1 97.25 85 MET A CA 1
ATOM 693 C C . MET A 1 85 ? -3.701 9.703 2.494 1 97.25 85 MET A C 1
ATOM 695 O O . MET A 1 85 ? -2.736 8.945 2.369 1 97.25 85 MET A O 1
ATOM 699 N N . ALA A 1 86 ? -4.258 9.984 3.619 1 97.06 86 ALA A N 1
ATOM 700 C CA . ALA A 1 86 ? -3.754 9.375 4.844 1 97.06 86 ALA A CA 1
ATOM 701 C C . ALA A 1 86 ? -3.84 7.852 4.77 1 97.06 86 ALA A C 1
ATOM 703 O O . ALA A 1 86 ? -2.896 7.148 5.145 1 97.06 86 ALA A O 1
ATOM 704 N N . LYS A 1 87 ? -4.914 7.426 4.27 1 95.69 87 LYS A N 1
ATOM 705 C CA . LYS A 1 87 ? -5.109 5.988 4.109 1 95.69 87 LYS A CA 1
ATOM 706 C C . LYS A 1 87 ? -4.117 5.406 3.107 1 95.69 87 LYS A C 1
ATOM 708 O O . LYS A 1 87 ? -3.527 4.352 3.354 1 95.69 87 LYS A O 1
ATOM 713 N N . GLU A 1 88 ? -3.916 6.09 2.01 1 97.12 88 GLU A N 1
ATOM 714 C CA . GLU A 1 88 ? -2.934 5.633 1.032 1 97.12 88 GLU A CA 1
ATOM 715 C C . GLU A 1 88 ? -1.534 5.578 1.637 1 97.12 88 GLU A C 1
ATOM 717 O O . GLU A 1 88 ? -0.818 4.586 1.47 1 97.12 88 GLU A O 1
ATOM 722 N N . LEU A 1 89 ? -1.201 6.586 2.336 1 97.38 89 LEU A N 1
ATOM 723 C CA . LEU A 1 89 ? 0.123 6.637 2.947 1 97.38 89 LEU A CA 1
ATOM 724 C C . LEU A 1 89 ? 0.303 5.504 3.951 1 97.38 89 LEU A C 1
ATOM 726 O O . LEU A 1 89 ? 1.396 4.945 4.078 1 97.38 89 LEU A O 1
ATOM 730 N N . SER A 1 90 ? -0.692 5.16 4.645 1 96.25 90 SER A N 1
ATOM 731 C CA . SER A 1 90 ? -0.624 4.07 5.609 1 96.25 90 SER A CA 1
ATOM 732 C C . SER A 1 90 ? -0.371 2.734 4.918 1 96.25 90 SER A C 1
ATOM 734 O O . SER A 1 90 ? 0.369 1.893 5.434 1 96.25 90 SER A O 1
ATOM 736 N N . MET A 1 91 ? -0.877 2.607 3.721 1 96.62 91 MET A N 1
ATOM 737 C CA . MET A 1 91 ? -0.797 1.349 2.984 1 96.62 91 MET A CA 1
ATOM 738 C C . MET A 1 91 ? 0.593 1.153 2.389 1 96.62 91 MET A C 1
ATOM 740 O O . MET A 1 91 ? 1.052 0.02 2.23 1 96.62 91 MET A O 1
ATOM 744 N N . VAL A 1 92 ? 1.273 2.242 2.094 1 97.25 92 VAL A N 1
ATOM 745 C CA . VAL A 1 92 ? 2.518 2.115 1.342 1 97.25 92 VAL A CA 1
ATOM 746 C C . VAL A 1 92 ? 3.703 2.086 2.305 1 97.25 92 VAL A C 1
ATOM 748 O O . VAL A 1 92 ? 4.824 1.755 1.908 1 97.25 92 VAL A O 1
ATOM 751 N N . GLU A 1 93 ? 3.477 2.4 3.568 1 96.12 93 GLU A N 1
ATOM 752 C CA . GLU A 1 93 ? 4.582 2.369 4.523 1 96.12 93 GLU A CA 1
ATOM 753 C C . GLU A 1 93 ? 5.125 0.954 4.695 1 96.12 93 GLU A C 1
ATOM 755 O O . GLU A 1 93 ? 4.355 0.004 4.859 1 96.12 93 GLU A O 1
ATOM 760 N N . ASN A 1 94 ? 6.418 0.824 4.609 1 95.19 94 ASN A N 1
ATOM 761 C CA . ASN A 1 94 ? 7.031 -0.5 4.605 1 95.19 94 ASN A CA 1
ATOM 762 C C . ASN A 1 94 ? 7.457 -0.924 6.012 1 95.19 94 ASN A C 1
ATOM 764 O O . ASN A 1 94 ? 8.633 -1.221 6.246 1 95.19 94 ASN A O 1
ATOM 768 N N . ASN A 1 95 ? 6.551 -1.038 6.961 1 95.75 95 ASN A N 1
ATOM 769 C CA . ASN A 1 95 ? 6.762 -1.504 8.328 1 95.75 95 ASN A CA 1
ATOM 770 C C . ASN A 1 95 ? 5.535 -2.238 8.867 1 95.75 95 ASN A C 1
ATOM 772 O O . ASN A 1 95 ? 4.613 -2.547 8.109 1 95.75 95 ASN A O 1
ATOM 776 N N . GLU A 1 96 ? 5.578 -2.582 10.102 1 94.06 96 GLU A N 1
ATOM 777 C CA . GLU A 1 96 ? 4.5 -3.375 10.68 1 94.06 96 GLU A CA 1
ATOM 778 C C . GLU A 1 96 ? 3.17 -2.627 10.617 1 94.06 96 GLU A C 1
ATOM 780 O O . GLU A 1 96 ? 2.127 -3.225 10.344 1 94.06 96 GLU A O 1
ATOM 785 N N . GLN A 1 97 ? 3.238 -1.304 10.867 1 93.56 97 GLN A N 1
ATOM 786 C CA . GLN A 1 97 ? 2.012 -0.516 10.82 1 93.56 97 GLN A CA 1
ATOM 787 C C . GLN A 1 97 ? 1.435 -0.486 9.406 1 93.56 97 GLN A C 1
ATOM 789 O O . GLN A 1 97 ? 0.216 -0.531 9.227 1 93.56 97 GLN A O 1
ATOM 794 N N . GLY A 1 98 ? 2.318 -0.368 8.461 1 94.88 98 GLY A N 1
ATOM 795 C CA . GLY A 1 98 ? 1.88 -0.468 7.078 1 94.88 98 GLY A CA 1
ATOM 796 C C . GLY A 1 98 ? 1.235 -1.802 6.75 1 94.88 98 GLY A C 1
ATOM 797 O O . GLY A 1 98 ? 0.225 -1.854 6.047 1 94.88 98 GLY A O 1
ATOM 798 N N . ARG A 1 99 ? 1.764 -2.863 7.277 1 95 99 ARG A N 1
ATOM 799 C CA . ARG A 1 99 ? 1.202 -4.195 7.074 1 95 99 ARG A CA 1
ATOM 800 C C . ARG A 1 99 ? -0.181 -4.309 7.707 1 95 99 ARG A C 1
ATOM 802 O O . ARG A 1 99 ? -1.106 -4.848 7.098 1 95 99 ARG A O 1
ATOM 809 N N . VAL A 1 100 ? -0.287 -3.789 8.812 1 94 100 VAL A N 1
ATOM 810 C CA . VAL A 1 100 ? -1.563 -3.789 9.516 1 94 100 VAL A CA 1
ATOM 811 C C . VAL A 1 100 ? -2.613 -3.049 8.688 1 94 100 VAL A C 1
ATOM 813 O O . VAL A 1 100 ? -3.74 -3.525 8.531 1 94 100 VAL A O 1
ATOM 816 N N . ALA A 1 101 ? -2.229 -1.931 8.148 1 94.06 101 ALA A N 1
ATOM 817 C CA . ALA A 1 101 ? -3.145 -1.144 7.324 1 94.06 101 ALA A CA 1
ATOM 818 C C . ALA A 1 101 ? -3.6 -1.934 6.098 1 94.06 101 ALA A C 1
ATOM 820 O O . ALA A 1 101 ? -4.797 -2.016 5.816 1 94.06 101 ALA A O 1
ATOM 821 N N . ARG A 1 102 ? -2.65 -2.521 5.379 1 95.69 102 ARG A N 1
ATOM 822 C CA . ARG A 1 102 ? -3.002 -3.273 4.18 1 95.69 102 ARG A CA 1
ATOM 823 C C . ARG A 1 102 ? -3.918 -4.445 4.516 1 95.69 102 ARG A C 1
ATOM 825 O O . ARG A 1 102 ? -4.906 -4.688 3.82 1 95.69 102 ARG A O 1
ATOM 832 N N . ARG A 1 103 ? -3.676 -5.145 5.555 1 94.06 103 ARG A N 1
ATOM 833 C CA . ARG A 1 103 ? -4.504 -6.281 5.949 1 94.06 103 ARG A CA 1
ATOM 834 C C . ARG A 1 103 ? -5.906 -5.828 6.34 1 94.06 103 ARG A C 1
ATOM 836 O O . ARG A 1 103 ? -6.887 -6.52 6.062 1 94.06 103 ARG A O 1
ATOM 843 N N . TYR A 1 104 ? -5.898 -4.703 6.977 1 94 104 TYR A N 1
ATOM 844 C CA . TYR A 1 104 ? -7.195 -4.129 7.312 1 94 104 TYR A CA 1
ATOM 845 C C . TYR A 1 104 ? -8.039 -3.908 6.059 1 94 104 TYR A C 1
ATOM 847 O O . TYR A 1 104 ? -9.195 -4.328 6 1 94 104 TYR A O 1
ATOM 855 N N . PHE A 1 105 ? -7.52 -3.285 5.094 1 94.06 105 PHE A N 1
ATOM 856 C CA . PHE A 1 105 ? -8.258 -2.961 3.881 1 94.06 105 PHE A CA 1
ATOM 857 C C . PHE A 1 105 ? -8.617 -4.227 3.111 1 94.06 105 PHE A C 1
ATOM 859 O O . PHE A 1 105 ? -9.695 -4.316 2.521 1 94.06 105 PHE A O 1
ATOM 866 N N . ILE A 1 106 ? -7.715 -5.168 3.109 1 93.38 106 ILE A N 1
ATOM 867 C CA . ILE A 1 106 ? -8 -6.441 2.457 1 93.38 106 ILE A CA 1
ATOM 868 C C . ILE A 1 106 ? -9.188 -7.113 3.139 1 93.38 106 ILE A C 1
ATOM 870 O O . ILE A 1 106 ? -10.078 -7.641 2.469 1 93.38 106 ILE A O 1
ATOM 874 N N . ASN A 1 107 ? -9.211 -7.055 4.43 1 93.94 107 ASN A N 1
ATOM 875 C CA . ASN A 1 107 ? -10.312 -7.652 5.176 1 93.94 107 ASN A CA 1
ATOM 876 C C . ASN A 1 107 ? -11.633 -6.934 4.898 1 93.94 107 ASN A C 1
ATOM 878 O O . ASN A 1 107 ? -12.688 -7.566 4.844 1 93.94 107 ASN A O 1
ATOM 882 N N . CYS A 1 108 ? -11.555 -5.633 4.824 1 93.12 108 CYS A N 1
ATOM 883 C CA . CYS A 1 108 ? -12.75 -4.887 4.441 1 93.12 108 CYS A CA 1
ATOM 884 C C . CYS A 1 108 ? -13.273 -5.352 3.088 1 93.12 108 CYS A C 1
ATOM 886 O O . CYS A 1 108 ? -14.477 -5.512 2.904 1 93.12 108 CYS A O 1
ATOM 888 N N . GLU A 1 109 ? -12.367 -5.562 2.148 1 91.31 109 GLU A N 1
ATOM 889 C CA . GLU A 1 109 ? -12.742 -6.035 0.819 1 91.31 109 GLU A CA 1
ATOM 890 C C . GLU A 1 109 ? -13.398 -7.41 0.886 1 91.31 109 GLU A C 1
ATOM 892 O O . GLU A 1 109 ? -14.406 -7.66 0.214 1 91.31 109 GLU A O 1
ATOM 897 N N . LYS A 1 110 ? -12.867 -8.273 1.674 1 91.94 110 LYS A N 1
ATOM 898 C CA . LYS A 1 110 ? -13.406 -9.625 1.832 1 91.94 110 LYS A CA 1
ATOM 899 C C . LYS A 1 110 ? -14.812 -9.586 2.42 1 91.94 110 LYS A C 1
ATOM 901 O O . LYS A 1 110 ? -15.656 -10.414 2.074 1 91.94 110 LYS A O 1
ATOM 906 N N . ALA A 1 111 ? -15.008 -8.648 3.248 1 91.5 111 ALA A N 1
ATOM 907 C CA . ALA A 1 111 ? -16.281 -8.547 3.943 1 91.5 111 ALA A CA 1
ATOM 908 C C . ALA A 1 111 ? -17.391 -8.047 3.004 1 91.5 111 ALA A C 1
ATOM 910 O O . ALA A 1 111 ? -18.578 -8.188 3.301 1 91.5 111 ALA A O 1
ATOM 911 N N . LEU A 1 112 ? -17.031 -7.375 2.023 1 87.81 112 LEU A N 1
ATOM 912 C CA . LEU A 1 112 ? -18 -6.902 1.039 1 87.81 112 LEU A CA 1
ATOM 913 C C . LEU A 1 112 ? -18.484 -8.047 0.15 1 87.81 112 LEU A C 1
ATOM 915 O O . LEU A 1 112 ? -19.531 -7.949 -0.476 1 87.81 112 LEU A O 1
ATOM 919 N N . ARG A 1 113 ? -17.781 -9.141 0.007 1 73.31 113 ARG A N 1
ATOM 920 C CA . ARG A 1 113 ? -18.188 -10.281 -0.807 1 73.31 113 ARG A CA 1
ATOM 921 C C . ARG A 1 113 ? -19.109 -11.219 -0.021 1 73.31 113 ARG A C 1
ATOM 923 O O . ARG A 1 113 ? -20.078 -11.742 -0.563 1 73.31 113 ARG A O 1
ATOM 930 N N . MET B 1 1 ? -14.516 -3.875 -7.777 1 30.39 1 MET B N 1
ATOM 931 C CA . MET B 1 1 ? -13.609 -4.375 -6.75 1 30.39 1 MET B CA 1
ATOM 932 C C . MET B 1 1 ? -13.273 -5.844 -6.984 1 30.39 1 MET B C 1
ATOM 934 O O . MET B 1 1 ? -12.422 -6.41 -6.297 1 30.39 1 MET B O 1
ATOM 938 N N . ASN B 1 2 ? -14.148 -6.434 -7.598 1 38.97 2 ASN B N 1
ATOM 939 C CA . ASN B 1 2 ? -14.055 -7.527 -8.555 1 38.97 2 ASN B CA 1
ATOM 940 C C . ASN B 1 2 ? -12.883 -7.336 -9.516 1 38.97 2 ASN B C 1
ATOM 942 O O . ASN B 1 2 ? -12.492 -8.266 -10.219 1 38.97 2 ASN B O 1
ATOM 946 N N . MET B 1 3 ? -12.508 -6 -9.539 1 43.97 3 MET B N 1
ATOM 947 C CA . MET B 1 3 ? -11.781 -5.711 -10.773 1 43.97 3 MET B CA 1
ATOM 948 C C . MET B 1 3 ? -10.312 -6.113 -10.641 1 43.97 3 MET B C 1
ATOM 950 O O . MET B 1 3 ? -9.68 -6.504 -11.625 1 43.97 3 MET B O 1
ATOM 954 N N . LEU B 1 4 ? -9.773 -5.641 -9.562 1 46.75 4 LEU B N 1
ATOM 955 C CA . LEU B 1 4 ? -8.336 -5.879 -9.688 1 46.75 4 LEU B CA 1
ATOM 956 C C . LEU B 1 4 ? -8.047 -7.367 -9.828 1 46.75 4 LEU B C 1
ATOM 958 O O . LEU B 1 4 ? -7.43 -7.797 -10.805 1 46.75 4 LEU B O 1
ATOM 962 N N . ILE B 1 5 ? -7.98 -8.242 -8.648 1 52.16 5 ILE B N 1
ATOM 963 C CA . ILE B 1 5 ? -7.648 -9.656 -8.641 1 52.16 5 ILE B CA 1
ATOM 964 C C . ILE B 1 5 ? -8.93 -10.484 -8.648 1 52.16 5 ILE B C 1
ATOM 966 O O . ILE B 1 5 ? -9.43 -10.883 -7.598 1 52.16 5 ILE B O 1
ATOM 970 N N . ASN B 1 6 ? -10.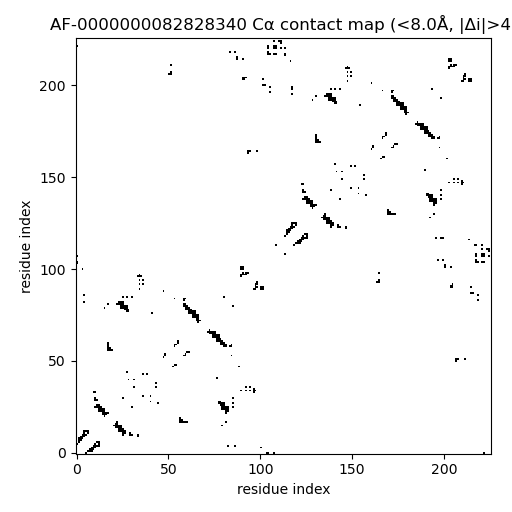133 -9.898 -8.891 1 47.06 6 ASN B N 1
ATOM 971 C CA . ASN B 1 6 ? -11.266 -10.82 -8.891 1 47.06 6 ASN B CA 1
ATOM 972 C C . ASN B 1 6 ? -11.102 -11.898 -9.961 1 47.06 6 ASN B C 1
ATOM 974 O O . ASN B 1 6 ? -10.297 -11.75 -10.883 1 47.06 6 ASN B O 1
ATOM 978 N N . GLN B 1 7 ? -11.68 -13.039 -9.461 1 45.91 7 GLN B N 1
ATOM 979 C CA . GLN B 1 7 ? -11.844 -14.18 -10.352 1 45.91 7 GLN B CA 1
ATOM 980 C C . GLN B 1 7 ? -12.164 -13.734 -11.773 1 45.91 7 GLN B C 1
ATOM 982 O O . GLN B 1 7 ? -11.867 -14.438 -12.734 1 45.91 7 GLN B O 1
ATOM 987 N N . GLU B 1 8 ? -12.969 -12.773 -11.805 1 42.5 8 GLU B N 1
ATOM 988 C CA . GLU B 1 8 ? -13.453 -12.508 -13.156 1 42.5 8 GLU B CA 1
ATOM 989 C C . GLU B 1 8 ? -12.461 -11.648 -13.938 1 42.5 8 GLU B C 1
ATOM 991 O O . GLU B 1 8 ? -12.516 -11.602 -15.172 1 42.5 8 GLU B O 1
ATOM 996 N N . THR B 1 9 ? -11.867 -10.68 -13.242 1 51.59 9 THR B N 1
ATOM 997 C CA . THR B 1 9 ? -11.125 -9.703 -14.031 1 51.59 9 THR B CA 1
ATOM 998 C C . THR B 1 9 ? -9.719 -10.211 -14.344 1 51.59 9 THR B C 1
ATOM 1000 O O . THR B 1 9 ? -9.43 -11.398 -14.156 1 51.59 9 THR B O 1
ATOM 1003 N N . LEU B 1 10 ? -8.336 -9.188 -14.234 1 62.22 10 LEU B N 1
ATOM 1004 C CA . LEU B 1 10 ? -7.203 -9.062 -15.141 1 62.22 10 LEU B CA 1
ATOM 1005 C C . LEU B 1 10 ? -6.176 -10.164 -14.883 1 62.22 10 LEU B C 1
ATOM 1007 O O . LEU B 1 10 ? -5.621 -10.727 -15.82 1 62.22 10 LEU B O 1
ATOM 1011 N N . ILE B 1 11 ? -6.008 -10.547 -13.547 1 80.69 11 ILE B N 1
ATOM 1012 C CA . ILE B 1 11 ? -4.949 -11.531 -13.344 1 80.69 11 ILE B CA 1
ATOM 1013 C C . ILE B 1 11 ? -5.559 -12.898 -13.039 1 80.69 11 ILE B C 1
ATOM 1015 O O . ILE B 1 11 ? -6.34 -13.031 -12.094 1 80.69 11 ILE B O 1
ATOM 1019 N N . PRO B 1 12 ? -5.289 -13.922 -13.961 1 83.06 12 PRO B N 1
ATOM 1020 C CA . PRO B 1 12 ? -5.84 -15.258 -13.727 1 83.06 12 PRO B CA 1
ATOM 1021 C C . PRO B 1 12 ? -5.535 -15.781 -12.32 1 83.06 12 PRO B C 1
ATOM 1023 O O . PRO B 1 12 ? -4.43 -15.594 -11.812 1 83.06 12 PRO B O 1
ATOM 1026 N N . VAL B 1 13 ? -6.652 -16.297 -11.758 1 91.12 13 VAL B N 1
ATOM 1027 C CA . VAL B 1 13 ? -6.516 -16.922 -10.445 1 91.12 13 VAL B CA 1
ATOM 1028 C C . VAL B 1 13 ? -6.594 -18.438 -10.594 1 91.12 13 VAL B C 1
ATOM 1030 O O . VAL B 1 13 ? -7.484 -18.969 -11.266 1 91.12 13 VAL B O 1
ATOM 1033 N N . VAL B 1 14 ? -5.594 -19.188 -10.047 1 90.12 14 VAL B N 1
ATOM 1034 C CA . VAL B 1 14 ? -5.57 -20.641 -10.133 1 90.12 14 VAL B CA 1
ATOM 1035 C C . VAL B 1 14 ? -5.34 -21.234 -8.742 1 90.12 14 VAL B C 1
ATOM 1037 O O . VAL B 1 14 ? -4.672 -20.625 -7.902 1 90.12 14 VAL B O 1
ATOM 1040 N N . ASP B 1 15 ? -5.934 -22.406 -8.516 1 94.56 15 ASP B N 1
ATOM 1041 C CA . ASP B 1 15 ? -5.703 -23.062 -7.234 1 94.56 15 ASP B CA 1
ATOM 1042 C C . ASP B 1 15 ? -4.328 -23.734 -7.195 1 94.56 15 ASP B C 1
ATOM 1044 O O . ASP B 1 15 ? -3.973 -24.484 -8.109 1 94.56 15 ASP B O 1
ATOM 1048 N N . ARG B 1 16 ? -3.592 -23.406 -6.18 1 95.31 16 ARG B N 1
ATOM 1049 C CA . ARG B 1 16 ? -2.279 -24.016 -5.984 1 95.31 16 ARG B CA 1
ATOM 1050 C C . ARG B 1 16 ? -2.045 -24.344 -4.516 1 95.31 16 ARG B C 1
ATOM 1052 O O . ARG B 1 16 ? -2.678 -23.766 -3.631 1 95.31 16 ARG B O 1
ATOM 1059 N N . ASP B 1 17 ? -1.159 -25.344 -4.34 1 96.19 17 ASP B N 1
ATOM 1060 C CA . ASP B 1 17 ? -0.788 -25.688 -2.971 1 96.19 17 ASP B CA 1
ATOM 1061 C C . ASP B 1 17 ? 0.279 -24.75 -2.432 1 96.19 17 ASP B C 1
ATOM 1063 O O . ASP B 1 17 ? 1.393 -24.688 -2.957 1 96.19 17 ASP B O 1
ATOM 1067 N N . ILE B 1 18 ? -0.095 -24.016 -1.436 1 95.75 18 ILE B N 1
ATOM 1068 C CA . ILE B 1 18 ? 0.869 -23.188 -0.733 1 95.75 18 ILE B CA 1
ATOM 1069 C C . ILE B 1 18 ? 0.89 -23.547 0.749 1 95.75 18 ILE B C 1
ATOM 1071 O O . ILE B 1 18 ? -0.098 -23.344 1.459 1 95.75 18 ILE B O 1
ATOM 1075 N N . GLY B 1 19 ? 2.002 -24.031 1.209 1 93.12 19 GLY B N 1
ATOM 1076 C CA . GLY B 1 19 ? 2.146 -24.422 2.604 1 93.12 19 GLY B CA 1
ATOM 1077 C C . GLY B 1 19 ? 1.269 -25.594 2.992 1 93.12 19 GLY B C 1
ATOM 1078 O O . GLY B 1 19 ? 0.748 -25.641 4.109 1 93.12 19 GLY B O 1
ATOM 1079 N N . GLY B 1 20 ? 0.972 -26.406 2.084 1 93.44 20 GLY B N 1
ATOM 1080 C CA . GLY B 1 20 ? 0.17 -27.594 2.369 1 93.44 20 GLY B CA 1
ATOM 1081 C C . GLY B 1 20 ? -1.32 -27.344 2.23 1 93.44 20 GLY B C 1
ATOM 1082 O O . GLY B 1 20 ? -2.129 -28.234 2.516 1 93.44 20 GLY B O 1
ATOM 1083 N N . GLU B 1 21 ? -1.687 -26.141 1.837 1 94.06 21 GLU B N 1
ATOM 1084 C CA . GLU B 1 21 ? -3.092 -25.797 1.645 1 94.06 21 GLU B CA 1
ATOM 1085 C C . GLU B 1 21 ? -3.361 -25.375 0.205 1 94.06 21 GLU B C 1
ATOM 1087 O O . GLU B 1 21 ? -2.66 -24.516 -0.334 1 94.06 21 GLU B O 1
ATOM 1092 N N . VAL B 1 22 ? -4.34 -26.078 -0.321 1 96.19 22 VAL B N 1
ATOM 1093 C CA . VAL B 1 22 ? -4.77 -25.672 -1.652 1 96.19 22 VAL B CA 1
ATOM 1094 C C . VAL B 1 22 ? -5.625 -24.406 -1.551 1 96.19 22 VAL B C 1
ATOM 1096 O O . VAL B 1 22 ? -6.633 -24.391 -0.839 1 96.19 22 VAL B O 1
ATOM 1099 N N . GLN B 1 23 ? -5.199 -23.375 -2.217 1 95.62 23 GLN B N 1
ATOM 1100 C CA . GLN B 1 23 ? -5.898 -22.094 -2.133 1 95.62 23 GLN B CA 1
ATOM 1101 C C . GLN B 1 23 ? -5.777 -21.312 -3.439 1 95.62 23 GLN B C 1
ATOM 1103 O O . GLN B 1 23 ? -4.863 -21.562 -4.23 1 95.62 23 GLN B O 1
ATOM 1108 N N . PRO B 1 24 ? -6.723 -20.391 -3.65 1 94.75 24 PRO B N 1
ATOM 1109 C CA . PRO B 1 24 ? -6.586 -19.516 -4.82 1 94.75 24 PRO B CA 1
ATOM 1110 C C . PRO B 1 24 ? -5.289 -18.719 -4.812 1 94.75 24 PRO B C 1
ATOM 1112 O O . PRO B 1 24 ? -4.883 -18.203 -3.77 1 94.75 24 PRO B O 1
ATOM 1115 N N . SER B 1 25 ? -4.617 -18.672 -5.957 1 96.12 25 SER B N 1
ATOM 1116 C CA . SER B 1 25 ? -3.299 -18.062 -6.051 1 96.12 25 SER B CA 1
ATOM 1117 C C . SER B 1 25 ? -3.111 -17.359 -7.391 1 96.12 25 SER B C 1
ATOM 1119 O O . SER B 1 25 ? -3.9 -17.547 -8.312 1 96.12 25 SER B O 1
ATOM 1121 N N . VAL B 1 26 ? -2.031 -16.5 -7.406 1 96.06 26 VAL B N 1
ATOM 1122 C CA . VAL B 1 26 ? -1.749 -15.695 -8.594 1 96.06 26 VAL B CA 1
ATOM 1123 C C . VAL B 1 26 ? -0.294 -15.891 -9.016 1 96.06 26 VAL B C 1
ATOM 1125 O O . VAL B 1 26 ? 0.594 -16 -8.164 1 96.06 26 VAL B O 1
ATOM 1128 N N . ASP B 1 27 ? -0.148 -15.992 -10.32 1 96.5 27 ASP B N 1
ATOM 1129 C CA . ASP B 1 27 ? 1.211 -16 -10.852 1 96.5 27 ASP B CA 1
ATOM 1130 C C . ASP B 1 27 ? 1.872 -14.633 -10.695 1 96.5 27 ASP B C 1
ATOM 1132 O O . ASP B 1 27 ? 1.336 -13.617 -11.156 1 96.5 27 ASP B O 1
ATOM 1136 N N . ALA B 1 28 ? 3.07 -14.617 -10.141 1 97.69 28 ALA B N 1
ATOM 1137 C CA . ALA B 1 28 ? 3.725 -13.344 -9.836 1 97.69 28 ALA B CA 1
ATOM 1138 C C . ALA B 1 28 ? 4.102 -12.602 -11.117 1 97.69 28 ALA B C 1
ATOM 1140 O O . ALA B 1 28 ? 4.09 -11.375 -11.156 1 97.69 28 ALA B O 1
ATOM 1141 N N . ARG B 1 29 ? 4.496 -13.383 -12.117 1 96.5 29 ARG B N 1
ATOM 1142 C CA . ARG B 1 29 ? 4.855 -12.75 -13.383 1 96.5 29 ARG B CA 1
ATOM 1143 C C . ARG B 1 29 ? 3.645 -12.062 -14.008 1 96.5 29 ARG B C 1
ATOM 1145 O O . ARG B 1 29 ? 3.771 -10.984 -14.5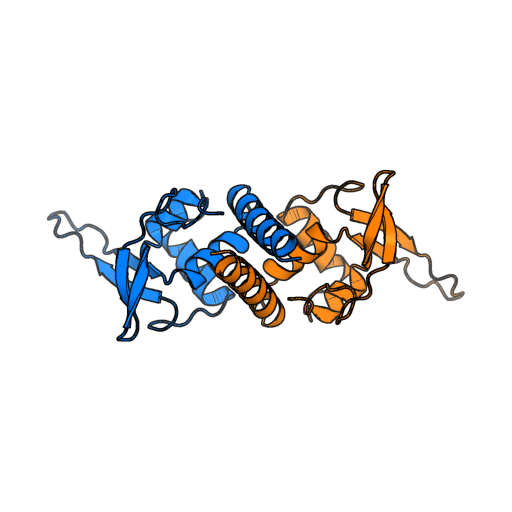94 1 96.5 29 ARG B O 1
ATOM 1152 N N . GLU B 1 30 ? 2.545 -12.672 -13.953 1 94.69 30 GLU B N 1
ATOM 1153 C CA . GLU B 1 30 ? 1.322 -12.062 -14.469 1 94.69 30 GLU B CA 1
ATOM 1154 C C . GLU B 1 30 ? 0.968 -10.797 -13.68 1 94.69 30 GLU B C 1
ATOM 1156 O O . GLU B 1 30 ? 0.532 -9.805 -14.266 1 94.69 30 GLU B O 1
ATOM 1161 N N . LEU B 1 31 ? 1.131 -10.812 -12.383 1 96.38 31 LEU B N 1
ATOM 1162 C CA . LEU B 1 31 ? 0.9 -9.625 -11.562 1 96.38 31 LEU B CA 1
ATOM 1163 C C . LEU B 1 31 ? 1.852 -8.5 -11.961 1 96.38 31 LEU B C 1
ATOM 1165 O O . LEU B 1 31 ? 1.432 -7.348 -12.102 1 96.38 31 LEU B O 1
ATOM 1169 N N . HIS B 1 32 ? 3.059 -8.875 -12.07 1 97.12 32 HIS B N 1
ATOM 1170 C CA . HIS B 1 32 ? 4.094 -7.922 -12.469 1 97.12 32 HIS B CA 1
ATOM 1171 C C . HIS B 1 32 ? 3.727 -7.227 -13.781 1 97.12 32 HIS B C 1
ATOM 1173 O O . HIS B 1 32 ? 3.865 -6.008 -13.898 1 97.12 32 HIS B O 1
ATOM 1179 N N . LYS B 1 33 ? 3.268 -8.008 -14.695 1 94.25 33 LYS B N 1
ATOM 1180 C CA . LYS B 1 33 ? 2.836 -7.477 -15.984 1 94.25 33 LYS B CA 1
ATOM 1181 C C . LYS B 1 33 ? 1.645 -6.535 -15.82 1 94.25 33 LYS B C 1
ATOM 1183 O O . LYS B 1 33 ? 1.627 -5.441 -16.391 1 94.25 33 LYS B O 1
ATOM 1188 N N . TRP B 1 34 ? 0.754 -6.918 -15.102 1 92.25 34 TRP B N 1
ATOM 1189 C CA . TRP B 1 34 ? -0.433 -6.102 -14.867 1 92.25 34 TRP B CA 1
ATOM 1190 C C . TRP B 1 34 ? -0.065 -4.793 -14.172 1 92.25 34 TRP B C 1
ATOM 1192 O O . TRP B 1 34 ? -0.617 -3.738 -14.492 1 92.25 34 TRP B O 1
ATOM 1202 N N . LEU B 1 35 ? 0.774 -4.844 -13.227 1 94.81 35 LEU B N 1
ATOM 1203 C CA . LEU B 1 35 ? 1.219 -3.676 -12.477 1 94.81 35 LEU B CA 1
ATOM 1204 C C . LEU B 1 35 ? 2.049 -2.748 -13.352 1 94.81 35 LEU B C 1
ATOM 1206 O O . LEU B 1 35 ? 2.281 -1.591 -12.992 1 94.81 35 LEU B O 1
ATOM 1210 N N . LYS B 1 36 ? 2.484 -3.297 -14.484 1 95.12 36 LYS B N 1
ATOM 1211 C CA . LYS B 1 36 ? 3.312 -2.533 -15.414 1 95.12 36 LYS B CA 1
ATOM 1212 C C . LYS B 1 36 ? 4.57 -2.01 -14.727 1 95.12 36 LYS B C 1
ATOM 1214 O O . LYS B 1 36 ? 4.961 -0.86 -14.93 1 95.12 36 LYS B O 1
ATOM 1219 N N . SER B 1 37 ? 5.039 -2.852 -13.82 1 94 37 SER B N 1
ATOM 1220 C CA . SER B 1 37 ? 6.273 -2.461 -13.148 1 94 37 SER B CA 1
ATOM 1221 C C . SER B 1 37 ? 7.426 -2.334 -14.141 1 94 37 SER B C 1
ATOM 1223 O O . SER B 1 37 ? 7.602 -3.191 -15.016 1 94 37 SER B O 1
ATOM 1225 N N . GLY B 1 38 ? 8.242 -1.302 -14.031 1 94.88 38 GLY B N 1
ATOM 1226 C CA . GLY B 1 38 ? 9.367 -1.077 -14.922 1 94.88 38 GLY B CA 1
ATOM 1227 C C . GLY B 1 38 ? 10.617 -1.839 -14.508 1 94.88 38 GLY B C 1
ATOM 1228 O O . GLY B 1 38 ? 11.578 -1.928 -15.281 1 94.88 38 GLY B O 1
ATOM 1229 N N . GLU B 1 39 ? 10.594 -2.406 -13.391 1 96.56 39 GLU B N 1
ATOM 1230 C CA . GLU B 1 39 ? 11.727 -3.172 -12.891 1 96.56 39 GLU B CA 1
ATOM 1231 C C . GLU B 1 39 ? 11.711 -4.602 -13.43 1 96.56 39 GLU B C 1
ATOM 1233 O O . GLU B 1 39 ? 10.641 -5.188 -13.609 1 96.56 39 GLU B O 1
ATOM 1238 N N . MET B 1 40 ? 12.922 -5.133 -13.664 1 97.56 40 MET B N 1
ATOM 1239 C CA . MET B 1 40 ? 13.008 -6.531 -14.062 1 97.56 40 MET B CA 1
ATOM 1240 C C . MET B 1 40 ? 12.312 -7.434 -13.055 1 97.56 40 MET B C 1
ATOM 1242 O O . MET B 1 40 ? 12.422 -7.223 -11.844 1 97.56 40 MET B O 1
ATOM 1246 N N . PHE B 1 41 ? 11.648 -8.375 -13.578 1 97.69 41 PHE B N 1
ATOM 1247 C CA . PHE B 1 41 ? 10.82 -9.227 -12.734 1 97.69 41 PHE B CA 1
ATOM 1248 C C . PHE B 1 41 ? 11.633 -9.812 -11.586 1 97.69 41 PHE B C 1
ATOM 1250 O O . PHE B 1 41 ? 11.234 -9.727 -10.422 1 97.69 41 PHE B O 1
ATOM 1257 N N . ALA B 1 42 ? 12.727 -10.406 -11.914 1 96.81 42 ALA B N 1
ATOM 1258 C CA . ALA B 1 42 ? 13.547 -11.078 -10.914 1 96.81 42 ALA B CA 1
ATOM 1259 C C . ALA B 1 42 ? 13.953 -10.117 -9.797 1 96.81 42 ALA B C 1
ATOM 1261 O O . ALA B 1 42 ? 13.867 -10.453 -8.617 1 96.81 42 ALA B O 1
ATOM 1262 N N . THR B 1 43 ? 14.32 -8.961 -10.195 1 97.94 43 THR B N 1
ATOM 1263 C CA . THR B 1 43 ? 14.703 -7.938 -9.227 1 97.94 43 THR B CA 1
ATOM 1264 C C . THR B 1 43 ? 13.492 -7.453 -8.438 1 97.94 43 THR B C 1
ATOM 1266 O O . THR B 1 43 ? 13.555 -7.305 -7.215 1 97.94 43 THR B O 1
ATOM 1269 N N . TRP B 1 44 ? 12.43 -7.238 -9.117 1 98.38 44 TRP B N 1
ATOM 1270 C CA . TRP B 1 44 ? 11.195 -6.723 -8.531 1 98.38 44 TRP B CA 1
ATOM 1271 C C . TRP B 1 44 ? 10.688 -7.645 -7.426 1 98.38 44 TRP B C 1
ATOM 1273 O O . TRP B 1 44 ? 10.461 -7.199 -6.297 1 98.38 44 TRP B O 1
ATOM 1283 N N . ILE B 1 45 ? 10.586 -8.906 -7.73 1 98.62 45 ILE B N 1
ATOM 1284 C CA . ILE B 1 45 ? 9.93 -9.828 -6.809 1 98.62 45 ILE B CA 1
ATOM 1285 C C . ILE B 1 45 ? 10.828 -10.055 -5.59 1 98.62 45 ILE B C 1
ATOM 1287 O O . ILE B 1 45 ? 10.336 -10.125 -4.457 1 98.62 45 ILE B O 1
ATOM 1291 N N . LYS B 1 46 ? 12.094 -10.156 -5.832 1 98.25 46 LYS B N 1
ATOM 1292 C CA . LYS B 1 46 ? 13.023 -10.352 -4.723 1 98.25 46 LYS B CA 1
ATOM 1293 C C . LYS B 1 46 ? 13.016 -9.148 -3.781 1 98.25 46 LYS B C 1
ATOM 1295 O O . LYS B 1 46 ? 12.977 -9.312 -2.561 1 98.25 46 LYS B O 1
ATOM 1300 N N . LYS B 1 47 ? 13.023 -7.984 -4.34 1 98.06 47 LYS B N 1
ATOM 1301 C CA . LYS B 1 47 ? 13 -6.754 -3.553 1 98.06 47 LYS B CA 1
ATOM 1302 C C . LYS B 1 47 ? 11.703 -6.637 -2.756 1 98.06 47 LYS B C 1
ATOM 1304 O O . LYS B 1 47 ? 11.727 -6.277 -1.576 1 98.06 47 LYS B O 1
ATOM 1309 N N . ARG B 1 48 ? 10.609 -6.914 -3.396 1 98.19 48 ARG B N 1
ATOM 1310 C CA . ARG B 1 48 ? 9.312 -6.797 -2.736 1 98.19 48 ARG B CA 1
ATOM 1311 C C . ARG B 1 48 ? 9.195 -7.793 -1.588 1 98.19 48 ARG B C 1
ATOM 1313 O O . ARG B 1 48 ? 8.719 -7.441 -0.503 1 98.19 48 ARG B O 1
ATOM 1320 N N . ILE B 1 49 ? 9.656 -9.047 -1.816 1 98.38 49 ILE B N 1
ATOM 1321 C CA . ILE B 1 49 ? 9.602 -10.078 -0.785 1 98.38 49 ILE B CA 1
ATOM 1322 C C . ILE B 1 49 ? 10.43 -9.648 0.419 1 98.38 49 ILE B C 1
ATOM 1324 O O . ILE B 1 49 ? 9.984 -9.758 1.563 1 98.38 49 ILE B O 1
ATOM 1328 N N . LYS B 1 50 ? 11.594 -9.117 0.122 1 98.19 50 LYS B N 1
ATOM 1329 C CA . LYS B 1 50 ? 12.5 -8.695 1.188 1 98.19 50 LYS B CA 1
ATOM 1330 C C . LYS B 1 50 ? 11.953 -7.477 1.923 1 98.19 50 LYS B C 1
ATOM 1332 O O . LYS B 1 50 ? 11.906 -7.457 3.154 1 98.19 50 LYS B O 1
ATOM 1337 N N . THR B 1 51 ? 11.492 -6.461 1.243 1 97.12 51 THR B N 1
ATOM 1338 C CA . THR B 1 51 ? 11.047 -5.184 1.792 1 97.12 51 THR B CA 1
ATOM 1339 C C . THR B 1 51 ? 9.836 -5.371 2.697 1 97.12 51 THR B C 1
ATOM 1341 O O . THR B 1 51 ? 9.766 -4.785 3.779 1 97.12 51 THR B O 1
ATOM 1344 N N . TYR B 1 52 ? 8.961 -6.211 2.262 1 97.5 52 TYR B N 1
ATOM 1345 C CA . TYR B 1 52 ? 7.691 -6.305 2.979 1 97.5 52 TYR B CA 1
ATOM 1346 C C . TYR B 1 52 ? 7.617 -7.602 3.779 1 97.5 52 TYR B C 1
ATOM 1348 O O . TYR B 1 52 ? 6.562 -7.934 4.332 1 97.5 52 TYR B O 1
ATOM 1356 N N . LYS B 1 53 ? 8.672 -8.383 3.822 1 97.5 53 LYS B N 1
ATOM 1357 C CA . LYS B 1 53 ? 8.891 -9.523 4.699 1 97.5 53 LYS B CA 1
ATOM 1358 C C . LYS B 1 53 ? 7.855 -10.617 4.457 1 97.5 53 LYS B C 1
ATOM 1360 O O . LYS B 1 53 ? 7.262 -11.141 5.402 1 97.5 53 LYS B O 1
ATOM 1365 N N . PHE B 1 54 ? 7.633 -10.875 3.215 1 98.12 54 PHE B N 1
ATOM 1366 C CA . PHE B 1 54 ? 6.777 -12 2.879 1 98.12 54 PHE B CA 1
ATOM 1367 C C . PHE B 1 54 ? 7.484 -13.32 3.162 1 98.12 54 PHE B C 1
ATOM 1369 O O . PHE B 1 54 ? 8.695 -13.438 2.975 1 98.12 54 PHE B O 1
ATOM 1376 N N . ILE B 1 55 ? 6.68 -14.312 3.529 1 98.19 55 ILE B N 1
ATOM 1377 C CA . ILE B 1 55 ? 7.262 -15.562 3.992 1 98.19 55 ILE B CA 1
ATOM 1378 C C . ILE B 1 55 ? 6.938 -16.688 3.004 1 98.19 55 ILE B C 1
ATOM 1380 O O . ILE B 1 55 ? 5.773 -16.891 2.65 1 98.19 55 ILE B O 1
ATOM 1384 N N . GLU B 1 56 ? 7.934 -17.453 2.605 1 98.38 56 GLU B N 1
ATOM 1385 C CA . GLU B 1 56 ? 7.746 -18.594 1.715 1 98.38 56 GLU B CA 1
ATOM 1386 C C . GLU B 1 56 ? 6.926 -19.703 2.389 1 98.38 56 GLU B C 1
ATOM 1388 O O . GLU B 1 56 ? 7.109 -19.969 3.576 1 98.38 56 GLU B O 1
ATOM 1393 N N . ASN B 1 57 ? 6.062 -20.328 1.616 1 97.81 57 ASN B N 1
ATOM 1394 C CA . ASN B 1 57 ? 5.164 -21.406 2.035 1 97.81 57 ASN B CA 1
ATOM 1395 C C . ASN B 1 57 ? 4.035 -20.875 2.916 1 97.81 57 ASN B C 1
ATOM 1397 O O . ASN B 1 57 ? 3.234 -21.656 3.441 1 97.81 57 ASN B O 1
ATOM 1401 N N . GLU B 1 58 ? 3.973 -19.594 3.146 1 97.75 58 GLU B N 1
ATOM 1402 C CA . GLU B 1 58 ? 2.844 -18.938 3.795 1 97.75 58 GLU B CA 1
ATOM 1403 C C . GLU B 1 58 ? 2.176 -17.938 2.854 1 97.75 58 GLU B C 1
ATOM 1405 O O . GLU B 1 58 ? 0.956 -17.969 2.672 1 97.75 58 GLU B O 1
ATOM 1410 N N . ASP B 1 59 ? 3.086 -17.094 2.254 1 98.19 59 ASP B N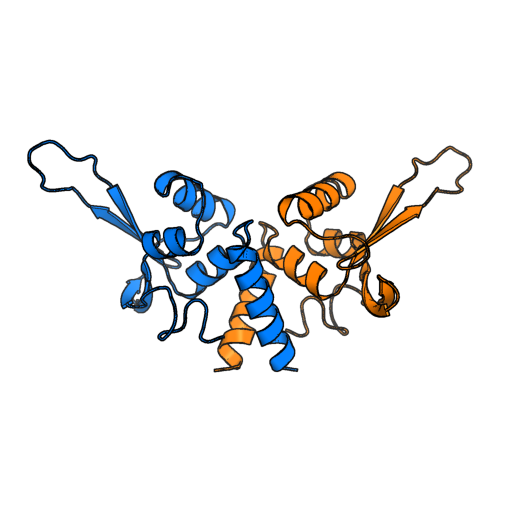 1
ATOM 1411 C CA . ASP B 1 59 ? 2.59 -16.047 1.365 1 98.19 59 ASP B CA 1
ATOM 1412 C C . ASP B 1 59 ? 2.771 -16.438 -0.099 1 98.19 59 ASP B C 1
ATOM 1414 O O . ASP B 1 59 ? 2.029 -15.977 -0.968 1 98.19 59 ASP B O 1
ATOM 1418 N N . TYR B 1 60 ? 3.785 -17.156 -0.297 1 98.69 60 TYR B N 1
ATOM 1419 C CA . TYR B 1 60 ? 4.109 -17.531 -1.67 1 98.69 60 TYR B CA 1
ATOM 1420 C C . TYR B 1 60 ? 4.918 -18.812 -1.711 1 98.69 60 TYR B C 1
ATOM 1422 O O . TYR B 1 60 ? 5.387 -19.297 -0.675 1 98.69 60 TYR B O 1
ATOM 1430 N N . ILE B 1 61 ? 5.039 -19.422 -2.932 1 98.44 61 ILE B N 1
ATOM 1431 C CA . ILE B 1 61 ? 6.004 -20.484 -3.232 1 98.44 61 ILE B CA 1
ATOM 1432 C C . ILE B 1 61 ? 6.797 -20.109 -4.484 1 98.44 61 ILE B C 1
ATOM 1434 O O . ILE B 1 61 ? 6.344 -19.297 -5.293 1 98.44 61 ILE B O 1
ATOM 1438 N N . SER B 1 62 ? 7.977 -20.688 -4.602 1 97.88 62 SER B N 1
ATOM 1439 C CA . SER B 1 62 ? 8.812 -20.438 -5.773 1 97.88 62 SER B CA 1
ATOM 1440 C C . SER B 1 62 ? 9.422 -21.734 -6.301 1 97.88 62 SER B C 1
ATOM 1442 O O . SER B 1 62 ? 9.516 -22.719 -5.566 1 97.88 62 SER B O 1
ATOM 1444 N N . PHE B 1 63 ? 9.695 -21.797 -7.609 1 95.38 63 PHE B N 1
ATOM 1445 C CA . PHE B 1 63 ? 10.289 -22.969 -8.242 1 95.38 63 PHE B CA 1
ATOM 1446 C C . PHE B 1 63 ? 11.086 -22.578 -9.477 1 95.38 63 PHE B C 1
ATOM 1448 O O . PHE B 1 63 ? 10.797 -21.562 -10.109 1 95.38 63 PHE B O 1
ATOM 1455 N N . LEU B 1 64 ? 12.133 -23.391 -9.672 1 93.25 64 LEU B N 1
ATOM 1456 C CA . LEU B 1 64 ? 12.992 -23.156 -10.828 1 93.25 64 LEU B CA 1
ATOM 1457 C C . LEU B 1 64 ? 12.383 -23.766 -12.086 1 93.25 64 LEU B C 1
ATOM 1459 O O . LEU B 1 64 ? 11.836 -24.875 -12.047 1 93.25 64 LEU B O 1
ATOM 1463 N N . VAL B 1 65 ? 12.383 -22.969 -13.109 1 87.62 65 VAL B N 1
ATOM 1464 C CA . VAL B 1 65 ? 11.961 -23.5 -14.406 1 87.62 65 VAL B CA 1
ATOM 1465 C C . VAL B 1 65 ? 13.148 -23.5 -15.375 1 87.62 65 VAL B C 1
ATOM 1467 O O . VAL B 1 65 ? 13.812 -22.469 -15.547 1 87.62 65 VAL B O 1
ATOM 1470 N N . ASN B 1 66 ? 13.68 -24.594 -15.711 1 80.12 66 ASN B N 1
ATOM 1471 C CA . ASN B 1 66 ? 14.781 -24.766 -16.656 1 80.12 66 ASN B CA 1
ATOM 1472 C C . ASN B 1 66 ? 14.281 -24.922 -18.094 1 80.12 66 ASN B C 1
ATOM 1474 O O . ASN B 1 66 ? 13.469 -25.812 -18.359 1 80.12 66 ASN B O 1
ATOM 1478 N N . PRO B 1 67 ? 14.531 -23.766 -18.906 1 67.62 67 PRO B N 1
ATOM 1479 C CA . PRO B 1 67 ? 14.094 -23.969 -20.297 1 67.62 67 PRO B CA 1
ATOM 1480 C C . PRO B 1 67 ? 14.781 -25.156 -20.969 1 67.62 67 PRO B C 1
ATOM 1482 O O . PRO B 1 67 ? 15.945 -25.453 -20.672 1 67.62 67 PRO B O 1
ATOM 1485 N N . LYS B 1 68 ? 14.039 -26.266 -21.031 1 63.94 68 LYS B N 1
ATOM 1486 C CA . LYS B 1 68 ? 14.578 -27.391 -21.797 1 63.94 68 LYS B CA 1
ATOM 1487 C C . LYS B 1 68 ? 15.148 -26.938 -23.125 1 63.94 68 LYS B C 1
ATOM 1489 O O . LYS B 1 68 ? 15.383 -27.75 -24.016 1 63.94 68 LYS B O 1
ATOM 1494 N N . LYS B 1 69 ? 15.297 -25.656 -23.406 1 60.88 69 LYS B N 1
ATOM 1495 C CA . LYS B 1 69 ? 15.773 -25.469 -24.781 1 60.88 69 LYS B CA 1
ATOM 1496 C C . LYS B 1 69 ? 17.25 -25.812 -24.891 1 60.88 69 LYS B C 1
ATOM 1498 O O . LYS B 1 69 ? 18.016 -25.594 -23.953 1 60.88 69 LYS B O 1
ATOM 1503 N N . PRO B 1 70 ? 17.484 -26.5 -25.906 1 62.25 70 PRO B N 1
ATOM 1504 C CA . PRO B 1 70 ? 18.828 -26.969 -26.281 1 62.25 70 PRO B CA 1
ATOM 1505 C C . PRO B 1 70 ? 19.891 -25.891 -26.109 1 62.25 70 PRO B C 1
ATOM 1507 O O . PRO B 1 70 ? 21.047 -26.188 -25.781 1 62.25 70 PRO B O 1
ATOM 1510 N N . ASN B 1 71 ? 19.594 -24.719 -26.484 1 60.09 71 ASN B N 1
ATOM 1511 C CA . ASN B 1 71 ? 20.688 -23.766 -26.562 1 60.09 71 ASN B CA 1
ATOM 1512 C C . ASN B 1 71 ? 20.922 -23.062 -25.234 1 60.09 71 ASN B C 1
ATOM 1514 O O . ASN B 1 71 ? 21.578 -22.016 -25.172 1 60.09 71 ASN B O 1
ATOM 1518 N N . GLY B 1 72 ? 20.625 -23.609 -24.094 1 60.47 72 GLY B N 1
ATOM 1519 C CA . GLY B 1 72 ? 21.031 -23.156 -22.781 1 60.47 72 GLY B CA 1
ATOM 1520 C C . GLY B 1 72 ? 20.203 -21.984 -22.266 1 60.47 72 GLY B C 1
ATOM 1521 O O . GLY B 1 72 ? 20.688 -20.859 -22.203 1 60.47 72 GLY B O 1
ATOM 1522 N N . GLY B 1 73 ? 19.016 -22.062 -22.266 1 63.81 73 GLY B N 1
ATOM 1523 C CA . GLY B 1 73 ? 18.328 -20.891 -21.75 1 63.81 73 GLY B CA 1
ATOM 1524 C C . GLY B 1 73 ? 18.516 -20.703 -20.25 1 63.81 73 GLY B C 1
ATOM 1525 O O . GLY B 1 73 ? 18.938 -21.641 -19.562 1 63.81 73 GLY B O 1
ATOM 1526 N N . ARG B 1 74 ? 18.734 -19.562 -19.844 1 75.12 74 ARG B N 1
ATOM 1527 C CA . ARG B 1 74 ? 18.984 -19.219 -18.453 1 75.12 74 ARG B CA 1
ATOM 1528 C C . ARG B 1 74 ? 17.797 -19.641 -17.562 1 75.12 74 ARG B C 1
ATOM 1530 O O . ARG B 1 74 ? 16.641 -19.391 -17.922 1 75.12 74 ARG B O 1
ATOM 1537 N N . SER B 1 75 ? 18.047 -20.547 -16.719 1 86.38 75 SER B N 1
ATOM 1538 C CA . SER B 1 75 ? 17.062 -20.938 -15.727 1 86.38 75 SER B CA 1
ATOM 1539 C C . SER B 1 75 ? 16.391 -19.719 -15.102 1 86.38 75 SER B C 1
ATOM 1541 O O . SER B 1 75 ? 17.031 -18.672 -14.953 1 86.38 75 SER B O 1
ATOM 1543 N N . SER B 1 76 ? 14.992 -19.812 -15.008 1 89.94 76 SER B N 1
ATOM 1544 C CA . SER B 1 76 ? 14.258 -18.719 -14.367 1 89.94 76 SER B CA 1
ATOM 1545 C C . SER B 1 76 ? 13.484 -19.219 -13.156 1 89.94 76 SER B C 1
ATOM 1547 O O . SER B 1 76 ? 13.062 -20.375 -13.109 1 89.94 76 SER B O 1
ATOM 1549 N N . ARG B 1 77 ? 13.391 -18.391 -12.203 1 95.31 77 ARG B N 1
ATOM 1550 C CA . ARG B 1 77 ? 12.602 -18.703 -11.016 1 95.31 77 ARG B CA 1
ATOM 1551 C C . ARG B 1 77 ? 11.211 -18.094 -11.109 1 95.31 77 ARG B C 1
ATOM 1553 O O . ARG B 1 77 ? 11.07 -16.922 -11.453 1 95.31 77 ARG B O 1
ATOM 1560 N N . GLU B 1 78 ? 10.289 -18.938 -10.852 1 96.94 78 GLU B N 1
ATOM 1561 C CA . GLU B 1 78 ? 8.898 -18.5 -10.891 1 96.94 78 GLU B CA 1
ATOM 1562 C C . GLU B 1 78 ? 8.289 -18.469 -9.492 1 96.94 78 GLU B C 1
ATOM 1564 O O . GLU B 1 78 ? 8.789 -19.125 -8.578 1 96.94 78 GLU B O 1
ATOM 1569 N N . TYR B 1 79 ? 7.266 -17.641 -9.352 1 98.25 79 TYR B N 1
ATOM 1570 C CA . TYR B 1 79 ? 6.625 -17.453 -8.062 1 98.25 79 TYR B CA 1
ATOM 1571 C C . TYR B 1 79 ? 5.109 -17.547 -8.18 1 98.25 79 TYR B C 1
ATOM 1573 O O . TYR B 1 79 ? 4.52 -17.031 -9.133 1 98.25 79 TYR B O 1
ATOM 1581 N N . ILE B 1 80 ? 4.527 -18.266 -7.25 1 98 80 ILE B N 1
ATOM 1582 C CA . ILE B 1 80 ? 3.08 -18.297 -7.07 1 98 80 ILE B CA 1
ATOM 1583 C C . ILE B 1 80 ? 2.711 -17.625 -5.746 1 98 80 ILE B C 1
ATOM 1585 O O . ILE B 1 80 ? 3.254 -17.984 -4.695 1 98 80 ILE B O 1
ATOM 1589 N N . LEU B 1 81 ? 1.787 -16.672 -5.855 1 98.12 81 LEU B N 1
ATOM 1590 C CA . LEU B 1 81 ? 1.459 -15.836 -4.699 1 98.12 81 LEU B CA 1
ATOM 1591 C C . LEU B 1 81 ? 0.056 -16.141 -4.191 1 98.12 81 LEU B C 1
ATOM 1593 O O . LEU B 1 81 ? -0.858 -16.391 -4.98 1 98.12 81 LEU B O 1
ATOM 1597 N N . THR B 1 82 ? -0.089 -16.062 -2.836 1 97.44 82 THR B N 1
ATOM 1598 C CA . THR B 1 82 ? -1.454 -16.047 -2.322 1 97.44 82 THR B CA 1
ATOM 1599 C C . THR B 1 82 ? -2.197 -14.805 -2.811 1 97.44 82 THR B C 1
ATOM 1601 O O . THR B 1 82 ? -1.575 -13.828 -3.236 1 97.44 82 THR B O 1
ATOM 1604 N N . ILE B 1 83 ? -3.498 -14.844 -2.682 1 95.44 83 ILE B N 1
ATOM 1605 C CA . ILE B 1 83 ? -4.32 -13.703 -3.084 1 95.44 83 ILE B CA 1
ATOM 1606 C C . ILE B 1 83 ? -4.008 -12.5 -2.193 1 95.44 83 ILE B C 1
ATOM 1608 O O . ILE B 1 83 ? -3.885 -11.375 -2.68 1 95.44 83 ILE B O 1
ATOM 1612 N N . ASP B 1 84 ? -3.836 -12.719 -0.916 1 95.5 84 ASP B N 1
ATOM 1613 C CA . ASP B 1 84 ? -3.557 -11.633 0.02 1 95.5 84 ASP B CA 1
ATOM 1614 C C . ASP B 1 84 ? -2.229 -10.953 -0.308 1 95.5 84 ASP B C 1
ATOM 1616 O O . ASP B 1 84 ? -2.139 -9.727 -0.316 1 95.5 84 ASP B O 1
ATOM 1620 N N . MET B 1 85 ? -1.182 -11.75 -0.59 1 97.25 85 MET B N 1
ATOM 1621 C CA . MET B 1 85 ? 0.104 -11.164 -0.955 1 97.25 85 MET B CA 1
ATOM 1622 C C . MET B 1 85 ? -0.009 -10.367 -2.254 1 97.25 85 MET B C 1
ATOM 1624 O O . MET B 1 85 ? 0.545 -9.273 -2.369 1 97.25 85 MET B O 1
ATOM 1628 N N . ALA B 1 86 ? -0.708 -10.93 -3.17 1 97 86 ALA B N 1
ATOM 1629 C CA . ALA B 1 86 ? -0.892 -10.25 -4.445 1 97 86 ALA B CA 1
ATOM 1630 C C . ALA B 1 86 ? -1.574 -8.898 -4.25 1 97 86 ALA B C 1
ATOM 1632 O O . ALA B 1 86 ? -1.163 -7.895 -4.84 1 97 86 ALA B O 1
ATOM 1633 N N . LYS B 1 87 ? -2.531 -8.922 -3.434 1 95.62 87 LYS B N 1
ATOM 1634 C CA . LYS B 1 87 ? -3.248 -7.688 -3.129 1 95.62 87 LYS B CA 1
ATOM 1635 C C . LYS B 1 87 ? -2.336 -6.684 -2.432 1 95.62 87 LYS B C 1
ATOM 1637 O O . LYS B 1 87 ? -2.34 -5.496 -2.77 1 95.62 87 LYS B O 1
ATOM 1642 N N . GLU B 1 88 ? -1.539 -7.148 -1.486 1 97.06 88 GLU B N 1
ATOM 1643 C CA . GLU B 1 88 ? -0.592 -6.262 -0.817 1 97.06 88 GLU B CA 1
ATOM 1644 C C . GLU B 1 88 ? 0.41 -5.676 -1.808 1 97.06 88 GLU B C 1
ATOM 1646 O O . GLU B 1 88 ? 0.671 -4.469 -1.795 1 97.06 88 GLU B O 1
ATOM 1651 N N . LEU B 1 89 ? 0.896 -6.504 -2.645 1 97.38 89 LEU B N 1
ATOM 1652 C CA . LEU B 1 89 ? 1.877 -6.043 -3.623 1 97.38 89 LEU B CA 1
ATOM 1653 C C . LEU B 1 89 ? 1.267 -5.008 -4.559 1 97.38 89 LEU B C 1
ATOM 1655 O O . LEU B 1 89 ? 1.944 -4.062 -4.973 1 97.38 89 LEU B O 1
ATOM 1659 N N . SER B 1 90 ? 0.067 -5.152 -4.898 1 96.12 90 SER B N 1
ATOM 1660 C CA . SER B 1 90 ? -0.612 -4.199 -5.77 1 96.12 90 SER B CA 1
ATOM 1661 C C . SER B 1 90 ? -0.737 -2.832 -5.105 1 96.12 90 SER B C 1
ATOM 1663 O O . SER B 1 90 ? -0.599 -1.8 -5.762 1 96.12 90 SER B O 1
ATOM 1665 N N . MET B 1 91 ? -0.867 -2.846 -3.791 1 96.5 91 MET B N 1
ATOM 1666 C CA . MET B 1 91 ? -1.096 -1.617 -3.035 1 96.5 91 MET B CA 1
ATOM 1667 C C . MET B 1 91 ? 0.2 -0.829 -2.873 1 96.5 91 MET B C 1
ATOM 1669 O O . MET B 1 91 ? 0.177 0.4 -2.787 1 96.5 91 MET B O 1
ATOM 1673 N N . VAL B 1 92 ? 1.317 -1.516 -2.871 1 97.19 92 VAL B N 1
ATOM 1674 C CA . VAL B 1 92 ? 2.561 -0.839 -2.518 1 97.19 92 VAL B CA 1
ATOM 1675 C C . VAL B 1 92 ? 3.285 -0.393 -3.785 1 97.19 92 VAL B C 1
ATOM 1677 O O . VAL B 1 92 ? 4.238 0.389 -3.723 1 97.19 92 VAL B O 1
ATOM 1680 N N . GLU B 1 93 ? 2.836 -0.843 -4.945 1 96.06 93 GLU B N 1
ATOM 1681 C CA . GLU B 1 93 ? 3.486 -0.43 -6.184 1 96.06 93 GLU B CA 1
ATOM 1682 C C . GLU B 1 93 ? 3.326 1.069 -6.418 1 96.06 93 GLU B C 1
ATOM 1684 O O . GLU B 1 93 ? 2.225 1.608 -6.293 1 96.06 93 GLU B O 1
ATOM 1689 N N . ASN B 1 94 ? 4.43 1.725 -6.703 1 94.94 94 ASN B N 1
ATOM 1690 C CA . ASN B 1 94 ? 4.422 3.18 -6.805 1 94.94 94 ASN B CA 1
ATOM 1691 C C . ASN B 1 94 ? 4.195 3.641 -8.242 1 94.94 94 ASN B C 1
ATOM 1693 O O . ASN B 1 94 ? 5.027 4.348 -8.812 1 94.94 94 ASN B O 1
ATOM 1697 N N . ASN B 1 95 ? 3.062 3.322 -8.859 1 95.5 95 ASN B N 1
ATOM 1698 C CA . ASN B 1 95 ? 2.646 3.74 -10.195 1 95.5 95 ASN B CA 1
ATOM 1699 C C . ASN B 1 95 ? 1.13 3.865 -10.297 1 95.5 95 ASN B C 1
ATOM 1701 O O . ASN B 1 95 ? 0.43 3.816 -9.281 1 95.5 95 ASN B O 1
ATOM 1705 N N . GLU B 1 96 ? 0.658 4.105 -11.469 1 93.81 96 GLU B N 1
ATOM 1706 C CA . GLU B 1 96 ? -0.771 4.34 -11.648 1 93.81 96 GLU B CA 1
ATOM 1707 C C . GLU B 1 96 ? -1.588 3.117 -11.242 1 93.81 96 GLU B C 1
ATOM 1709 O O . GLU B 1 96 ? -2.652 3.246 -10.633 1 93.81 96 GLU B O 1
ATOM 1714 N N . GLN B 1 97 ? -1.057 1.926 -11.578 1 93.38 97 GLN B N 1
ATOM 1715 C CA . GLN B 1 97 ? -1.771 0.706 -11.219 1 93.38 97 GLN B CA 1
ATOM 1716 C C . GLN B 1 97 ? -1.837 0.536 -9.703 1 93.38 97 GLN B C 1
ATOM 1718 O O . GLN B 1 97 ? -2.854 0.09 -9.164 1 93.38 97 GLN B O 1
ATOM 1723 N N . GLY B 1 98 ? -0.75 0.866 -9.07 1 94.81 98 GLY B N 1
ATOM 1724 C CA . GLY B 1 98 ? -0.759 0.869 -7.613 1 94.81 98 GLY B CA 1
ATOM 1725 C C . GLY B 1 98 ? -1.768 1.838 -7.023 1 94.81 98 GLY B C 1
ATOM 1726 O O . GLY B 1 98 ? -2.449 1.516 -6.051 1 94.81 98 GLY B O 1
ATOM 1727 N N . ARG B 1 99 ? -1.904 2.979 -7.621 1 94.75 99 ARG B N 1
ATOM 1728 C CA . ARG B 1 99 ? -2.877 3.971 -7.176 1 94.75 99 ARG B CA 1
ATOM 1729 C C . ARG B 1 99 ? -4.301 3.461 -7.359 1 94.75 99 ARG B C 1
ATOM 1731 O O . ARG B 1 99 ? -5.141 3.609 -6.465 1 94.75 99 ARG B O 1
ATOM 1738 N N . VAL B 1 100 ? -4.508 2.865 -8.406 1 93.62 100 VAL B N 1
ATOM 1739 C CA . VAL B 1 100 ? -5.82 2.295 -8.703 1 93.62 100 VAL B CA 1
ATOM 1740 C C . VAL B 1 100 ? -6.172 1.244 -7.648 1 93.62 100 VAL B C 1
ATOM 1742 O O . VAL B 1 100 ? -7.293 1.225 -7.133 1 93.62 100 VAL B O 1
ATOM 1745 N N . ALA B 1 101 ? -5.211 0.426 -7.32 1 93.88 101 ALA B N 1
ATOM 1746 C CA . ALA B 1 101 ? -5.43 -0.612 -6.316 1 93.88 101 ALA B CA 1
ATOM 1747 C C . ALA B 1 101 ? -5.781 -0 -4.961 1 93.88 101 ALA B C 1
ATOM 1749 O O . ALA B 1 101 ? -6.762 -0.4 -4.328 1 93.88 101 ALA B O 1
ATOM 1750 N N . ARG B 1 102 ? -4.996 0.978 -4.512 1 95.56 102 ARG B N 1
ATOM 1751 C CA . ARG B 1 102 ? -5.254 1.597 -3.217 1 95.56 102 ARG B CA 1
ATOM 1752 C C . ARG B 1 102 ? -6.629 2.258 -3.189 1 95.56 102 ARG B C 1
ATOM 1754 O O . ARG B 1 102 ? -7.375 2.115 -2.219 1 95.56 102 ARG B O 1
ATOM 1761 N N . ARG B 1 103 ? -7.016 2.918 -4.207 1 93.75 103 ARG B N 1
ATOM 1762 C CA . ARG B 1 103 ? -8.312 3.582 -4.266 1 93.75 103 ARG B CA 1
ATOM 1763 C C . ARG B 1 103 ? -9.453 2.562 -4.25 1 93.75 103 ARG B C 1
ATOM 1765 O O . ARG B 1 103 ? -10.5 2.807 -3.656 1 93.75 103 ARG B O 1
ATOM 1772 N N . TYR B 1 104 ? -9.18 1.504 -4.93 1 93.81 104 TYR B N 1
ATOM 1773 C CA . TYR B 1 104 ? -10.156 0.422 -4.902 1 93.81 104 TYR B CA 1
ATOM 1774 C C . TYR B 1 104 ? -10.422 -0.04 -3.473 1 93.81 104 TYR B C 1
ATOM 1776 O O . TYR B 1 104 ? -11.57 -0.134 -3.047 1 93.81 104 TYR B O 1
ATOM 1784 N N . PHE B 1 105 ? -9.43 -0.331 -2.74 1 93.94 105 PHE B N 1
ATOM 1785 C CA . PHE B 1 105 ? -9.57 -0.848 -1.385 1 93.94 105 PHE B CA 1
ATOM 1786 C C . PHE B 1 105 ? -10.18 0.206 -0.464 1 93.94 105 PHE B C 1
ATOM 1788 O O . PHE B 1 105 ? -10.969 -0.118 0.424 1 93.94 105 PHE B O 1
ATOM 1795 N N . ILE B 1 106 ? -9.773 1.44 -0.667 1 93.31 106 ILE B N 1
ATOM 1796 C CA . ILE B 1 106 ? -10.359 2.523 0.12 1 93.31 106 ILE B CA 1
ATOM 1797 C C . ILE B 1 106 ? -11.859 2.6 -0.134 1 93.31 106 ILE B C 1
ATOM 1799 O O . ILE B 1 106 ? -12.648 2.756 0.802 1 93.31 106 ILE B O 1
ATOM 1803 N N . ASN B 1 107 ? -12.25 2.451 -1.365 1 93.75 107 ASN B N 1
ATOM 1804 C CA . ASN B 1 107 ? -13.664 2.486 -1.711 1 93.75 107 ASN B CA 1
ATOM 1805 C C . ASN B 1 107 ? -14.422 1.308 -1.104 1 93.75 107 ASN B C 1
ATOM 1807 O O . ASN B 1 107 ? -15.578 1.447 -0.7 1 93.75 107 ASN B O 1
ATOM 1811 N N . CYS B 1 108 ? -13.797 0.168 -1.145 1 93.19 108 CYS B N 1
ATOM 1812 C CA . CYS B 1 108 ? -14.406 -0.978 -0.476 1 93.19 108 CYS B CA 1
ATOM 1813 C C . CYS B 1 108 ? -14.641 -0.684 1 1 93.19 108 CYS B C 1
ATOM 1815 O O . CYS B 1 108 ? -15.695 -1.027 1.542 1 93.19 108 CYS B O 1
ATOM 1817 N N . GLU B 1 109 ? -13.672 -0.065 1.644 1 91.31 109 GLU B N 1
ATOM 1818 C CA . GLU B 1 109 ? -13.789 0.295 3.053 1 91.31 109 GLU B CA 1
ATOM 1819 C C . GLU B 1 109 ? -14.945 1.27 3.275 1 91.31 109 GLU B C 1
ATOM 1821 O O . GLU B 1 109 ? -15.711 1.123 4.23 1 91.31 109 GLU B O 1
ATOM 1826 N N . LYS B 1 110 ? -15.078 2.225 2.422 1 92 110 LYS B N 1
ATOM 1827 C CA . LYS B 1 110 ? -16.156 3.215 2.52 1 92 110 LYS B CA 1
ATOM 1828 C C . LYS B 1 110 ? -17.516 2.561 2.375 1 92 110 LYS B C 1
ATOM 1830 O O . LYS B 1 110 ? -18.484 2.982 3.014 1 92 110 LYS B O 1
ATOM 1835 N N . ALA B 1 111 ? -17.562 1.577 1.587 1 91.5 111 A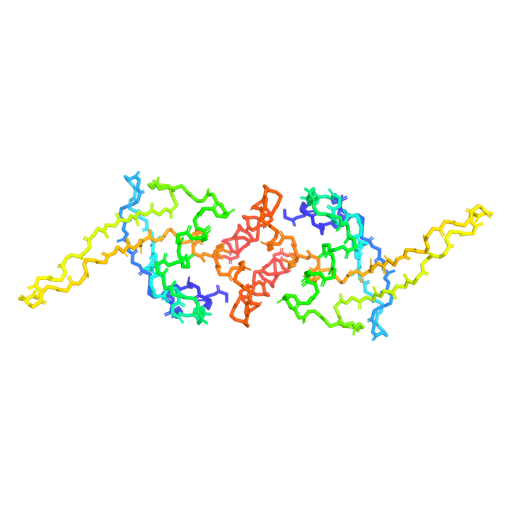LA B N 1
ATOM 1836 C CA . ALA B 1 111 ? -18.828 0.909 1.297 1 91.5 111 ALA B CA 1
ATOM 1837 C C . ALA B 1 111 ? -19.281 0.068 2.484 1 91.5 111 ALA B C 1
ATOM 1839 O O . ALA B 1 111 ? -20.453 -0.317 2.564 1 91.5 111 ALA B O 1
ATOM 1840 N N . LEU B 1 112 ? -18.406 -0.332 3.258 1 88.06 112 LEU B N 1
ATOM 1841 C CA . LEU B 1 112 ? -18.75 -1.098 4.453 1 88.06 112 LEU B CA 1
ATOM 1842 C C . LEU B 1 112 ? -19.359 -0.196 5.52 1 88.06 112 LEU B C 1
ATOM 1844 O O . LEU B 1 112 ? -20.047 -0.676 6.422 1 88.06 112 LEU B O 1
ATOM 1848 N N . ARG B 1 113 ? -19.188 1.105 5.523 1 73.12 113 ARG B N 1
ATOM 1849 C CA . ARG B 1 113 ? -19.766 2.027 6.492 1 73.12 113 ARG B CA 1
ATOM 1850 C C . ARG B 1 113 ? -21.172 2.439 6.086 1 73.12 113 ARG B C 1
ATOM 1852 O O . ARG B 1 113 ? -22.094 2.395 6.898 1 73.12 113 ARG B O 1
#

Organism: Acinetobacter baumannii (strain ATCC 19606 / DSM 30007 / JCM 6841 / CCUG 19606 / CIP 70.34 / NBRC 109757 / NCIMB 12457 / NCTC 12156 / 81) (NCBI:txid575584)

Foldseek 3Di:
DCEDPHCVYDFHWDFDQFLNDTATKTWQVSLCVLLVDPDDSVVVVVCLCVVVVPDGSPFKHKDWDFPPDPVGDDIDMIMIGHPVVSLVSLCPDDDPSNVVSVVVVVVVVVVVD/DCEDPNCVYDFHWDFDQFLNDTATKTWQVSLCVLLVDPDDSVVVVVCLCVVVVPDGSPFKHKDWDFPPPPVGDDIDMIMIGHPVVSLVSLCPDDDPSNVVSVVVVVVVVVVVD